Protein AF-A0A9D4D570-F1 (afdb_monomer_lite)

Structure (mmCIF, N/CA/C/O backbone):
data_AF-A0A9D4D570-F1
#
_entry.id   AF-A0A9D4D570-F1
#
loop_
_atom_site.group_PDB
_atom_site.id
_atom_site.type_symbol
_atom_site.label_atom_id
_atom_site.label_alt_id
_atom_site.label_comp_id
_atom_site.label_asym_id
_atom_site.label_entity_id
_atom_site.label_seq_id
_atom_site.pdbx_PDB_ins_code
_atom_site.Cartn_x
_atom_site.Cartn_y
_atom_site.Cartn_z
_atom_site.occupancy
_atom_site.B_iso_or_equiv
_atom_site.auth_seq_id
_atom_site.auth_comp_id
_atom_site.auth_asym_id
_atom_site.auth_atom_id
_atom_site.pdbx_PDB_model_num
ATOM 1 N N . MET A 1 1 ? -61.385 -3.493 108.265 1.00 62.50 1 MET A N 1
ATOM 2 C CA . MET A 1 1 ? -61.114 -3.009 106.891 1.00 62.50 1 MET A CA 1
ATOM 3 C C . MET A 1 1 ? -59.730 -3.373 106.282 1.00 62.50 1 MET A C 1
ATOM 5 O O . MET A 1 1 ? -59.384 -2.770 105.274 1.00 62.50 1 MET A O 1
ATOM 9 N N . PRO A 1 2 ? -58.943 -4.373 106.749 1.00 73.88 2 PRO A N 1
ATOM 10 C CA . PRO A 1 2 ? -57.613 -4.656 106.165 1.00 73.88 2 PRO A CA 1
ATOM 11 C C . PRO A 1 2 ? -57.644 -5.328 104.774 1.00 73.88 2 PRO A C 1
ATOM 13 O O . PRO A 1 2 ? -56.644 -5.325 104.061 1.00 73.88 2 PRO A O 1
ATOM 16 N N . TYR A 1 3 ? -58.788 -5.877 104.357 1.00 76.31 3 TYR A N 1
ATOM 17 C CA . TYR A 1 3 ? -58.930 -6.594 103.082 1.00 76.31 3 TYR A CA 1
ATOM 18 C C . TYR A 1 3 ? -58.958 -5.674 101.842 1.00 76.31 3 TYR A C 1
ATOM 20 O O . TYR A 1 3 ? -58.534 -6.092 100.765 1.00 76.31 3 TYR A O 1
ATOM 28 N N . LEU A 1 4 ? -59.382 -4.411 101.992 1.00 80.69 4 LEU A N 1
ATOM 29 C CA . LEU A 1 4 ? -59.420 -3.424 100.898 1.00 80.69 4 LEU A CA 1
ATOM 30 C C . LEU A 1 4 ? -58.027 -2.874 100.552 1.00 80.69 4 LEU A C 1
ATOM 32 O O . LEU A 1 4 ? -57.718 -2.637 99.390 1.00 80.69 4 LEU A O 1
ATOM 36 N N . LEU A 1 5 ? -57.145 -2.727 101.546 1.00 83.75 5 LEU A N 1
ATOM 37 C CA . LEU A 1 5 ? -55.791 -2.217 101.311 1.00 83.75 5 LEU A CA 1
ATOM 38 C C . LEU A 1 5 ? -54.929 -3.237 100.549 1.00 83.75 5 LEU A C 1
ATOM 40 O O . LEU A 1 5 ? -54.195 -2.871 99.635 1.00 83.75 5 LEU A O 1
ATOM 44 N N . ARG A 1 6 ? -55.061 -4.532 100.882 1.00 89.19 6 ARG A N 1
ATOM 45 C CA . ARG A 1 6 ? -54.380 -5.618 100.156 1.00 89.19 6 ARG A CA 1
ATOM 46 C C . ARG A 1 6 ? -54.840 -5.718 98.705 1.00 89.19 6 ARG A C 1
ATOM 48 O O . ARG A 1 6 ? -54.000 -5.872 97.826 1.00 89.19 6 ARG A O 1
ATOM 55 N N . THR A 1 7 ? -56.143 -5.617 98.449 1.00 90.31 7 THR A N 1
ATOM 56 C CA . THR A 1 7 ? -56.680 -5.673 97.080 1.00 90.31 7 THR A CA 1
ATOM 57 C C . THR A 1 7 ? -56.252 -4.457 96.260 1.00 90.31 7 THR A C 1
ATOM 59 O O . THR A 1 7 ? -55.795 -4.639 95.135 1.00 90.31 7 THR A O 1
ATOM 62 N N . CYS A 1 8 ? -56.260 -3.248 96.833 1.00 88.06 8 CYS A N 1
ATOM 63 C CA . CYS A 1 8 ? -55.732 -2.056 96.160 1.00 88.06 8 CYS A CA 1
ATOM 64 C C . CYS A 1 8 ? -54.244 -2.179 95.798 1.00 88.06 8 CYS A C 1
ATOM 66 O O . CYS A 1 8 ? -53.875 -1.882 94.666 1.00 88.06 8 CYS A O 1
ATOM 68 N N . ILE A 1 9 ? -53.388 -2.648 96.716 1.00 91.69 9 ILE A N 1
ATOM 69 C CA . ILE A 1 9 ? -51.950 -2.818 96.434 1.00 91.69 9 ILE A CA 1
ATOM 70 C C . ILE A 1 9 ? -51.737 -3.827 95.303 1.00 91.69 9 ILE A C 1
ATOM 72 O O . ILE A 1 9 ? -50.965 -3.557 94.388 1.00 91.69 9 ILE A O 1
ATOM 76 N N . VAL A 1 10 ? -52.442 -4.962 95.328 1.00 94.06 10 VAL A N 1
ATOM 77 C CA . VAL A 1 10 ? -52.325 -5.985 94.279 1.00 94.06 10 VAL A CA 1
ATOM 78 C C . VAL A 1 10 ? -52.739 -5.425 92.917 1.00 94.06 10 VAL A C 1
ATOM 80 O O . VAL A 1 10 ? -52.018 -5.628 91.945 1.00 94.06 10 VAL A O 1
ATOM 83 N N . VAL A 1 11 ? -53.838 -4.668 92.838 1.00 93.69 11 VAL A N 1
ATOM 84 C CA . VAL A 1 11 ? -54.279 -4.043 91.579 1.00 93.69 11 VAL A CA 1
ATOM 85 C C . VAL A 1 11 ? -53.248 -3.035 91.069 1.00 93.69 11 VAL A C 1
ATOM 87 O O . VAL A 1 11 ? -52.892 -3.088 89.896 1.00 93.69 11 VAL A O 1
ATOM 90 N N . VAL A 1 12 ? -52.718 -2.160 91.931 1.00 94.12 12 VAL A N 1
ATOM 91 C CA . VAL A 1 12 ? -51.691 -1.181 91.530 1.00 94.12 12 VAL A CA 1
ATOM 92 C C . VAL A 1 12 ? -50.431 -1.883 91.033 1.00 94.12 12 VAL A C 1
ATOM 94 O O . VAL A 1 12 ? -49.910 -1.517 89.983 1.00 94.12 12 VAL A O 1
ATOM 97 N N . VAL A 1 13 ? -49.964 -2.921 91.732 1.00 95.38 13 VAL A N 1
ATOM 98 C CA . VAL A 1 13 ? -48.789 -3.696 91.308 1.00 95.38 13 VAL A CA 1
ATOM 99 C C . VAL A 1 13 ? -49.038 -4.361 89.956 1.00 95.38 13 VAL A C 1
ATOM 101 O O . VAL A 1 13 ? -48.185 -4.258 89.081 1.00 95.38 13 VAL A O 1
ATOM 104 N N . ILE A 1 14 ? -50.203 -4.980 89.740 1.00 95.25 14 ILE A N 1
ATOM 105 C CA . ILE A 1 14 ? -50.551 -5.587 88.446 1.00 95.25 14 ILE A CA 1
ATOM 106 C C . ILE A 1 14 ? -50.553 -4.530 87.340 1.00 95.25 14 ILE A C 1
ATOM 108 O O . ILE A 1 14 ? -49.944 -4.752 86.299 1.00 95.25 14 ILE A O 1
ATOM 112 N N . VAL A 1 15 ? -51.179 -3.370 87.559 1.00 95.81 15 VAL A N 1
ATOM 113 C CA . VAL A 1 15 ? -51.219 -2.289 86.562 1.00 95.81 15 VAL A CA 1
ATOM 114 C C . VAL A 1 15 ? -49.812 -1.787 86.243 1.00 95.81 15 VAL A C 1
ATOM 116 O O . VAL A 1 15 ? -49.470 -1.670 85.071 1.00 95.81 15 VAL A O 1
ATOM 119 N N . VAL A 1 16 ? -48.972 -1.545 87.253 1.00 96.19 16 VAL A N 1
ATOM 120 C CA . VAL A 1 16 ? -47.583 -1.103 87.045 1.00 96.19 16 VAL A CA 1
ATOM 121 C C . VAL A 1 16 ? -46.791 -2.153 86.268 1.00 96.19 16 VAL A C 1
ATOM 123 O O . VAL A 1 16 ? -46.121 -1.804 85.301 1.00 96.19 16 VAL A O 1
ATOM 126 N N . VAL A 1 17 ? -46.900 -3.434 86.632 1.00 96.38 17 VAL A N 1
ATOM 127 C CA . VAL A 1 17 ? -46.226 -4.527 85.914 1.00 96.38 17 VAL A CA 1
ATOM 128 C C . VAL A 1 17 ? -46.698 -4.593 84.462 1.00 96.38 17 VAL A C 1
ATOM 130 O O . VAL A 1 17 ? -45.865 -4.661 83.565 1.00 96.38 17 VAL A O 1
ATOM 133 N N . VAL A 1 18 ? -48.006 -4.508 84.208 1.00 96.50 18 VAL A N 1
ATOM 134 C CA . VAL A 1 18 ? -48.562 -4.511 82.847 1.00 96.50 18 VAL A CA 1
ATOM 135 C C . VAL A 1 18 ? -48.047 -3.318 82.043 1.00 96.50 18 VAL A C 1
ATOM 137 O O . VAL A 1 18 ? -47.598 -3.505 80.917 1.00 96.50 18 VAL A O 1
ATOM 140 N N . VAL A 1 19 ? -48.042 -2.109 82.612 1.00 96.62 19 VAL A N 1
ATOM 141 C CA . VAL A 1 19 ? -47.526 -0.907 81.936 1.00 96.62 19 VAL A CA 1
ATOM 142 C C . VAL A 1 19 ? -46.041 -1.057 81.614 1.00 96.62 19 VAL A C 1
ATOM 144 O O . VAL A 1 19 ? -45.642 -0.793 80.484 1.00 96.62 19 VAL A O 1
ATOM 147 N N . VAL A 1 20 ? -45.226 -1.525 82.563 1.00 96.81 20 VAL A N 1
ATOM 148 C CA . VAL A 1 20 ? -43.791 -1.750 82.337 1.00 96.81 20 VAL A CA 1
ATOM 149 C C . VAL A 1 20 ? -43.575 -2.782 81.233 1.00 96.81 20 VAL A C 1
ATOM 151 O O . VAL A 1 20 ? -42.788 -2.533 80.324 1.00 96.81 20 VAL A O 1
ATOM 154 N N . VAL A 1 21 ? -44.301 -3.903 81.254 1.00 96.81 21 VAL A N 1
ATOM 155 C CA . VAL A 1 21 ? -44.211 -4.933 80.209 1.00 96.81 21 VAL A CA 1
ATOM 156 C C . VAL A 1 21 ? -44.602 -4.362 78.846 1.00 96.81 21 VAL A C 1
ATOM 158 O O . VAL A 1 21 ? -43.871 -4.562 77.882 1.00 96.81 21 VAL A O 1
ATOM 161 N N . VAL A 1 22 ? -45.699 -3.605 78.755 1.00 97.00 22 VAL A N 1
ATOM 162 C CA . VAL A 1 22 ? -46.130 -2.972 77.499 1.00 97.00 22 VAL A CA 1
ATOM 163 C C . VAL A 1 22 ? -45.076 -1.991 76.989 1.00 97.00 22 VAL A C 1
ATOM 165 O O . VAL A 1 22 ? -44.724 -2.050 75.816 1.00 97.00 22 VAL A O 1
ATOM 168 N N . VAL A 1 23 ? -44.525 -1.131 77.850 1.00 97.00 23 VAL A N 1
ATOM 169 C CA . VAL A 1 23 ? -43.470 -0.181 77.464 1.00 97.00 23 VAL A CA 1
ATOM 170 C C . VAL A 1 23 ? -42.229 -0.920 76.967 1.00 97.00 23 VAL A C 1
ATOM 172 O O . VAL A 1 23 ? -41.705 -0.572 75.914 1.00 97.00 23 VAL A O 1
ATOM 175 N N . VAL A 1 24 ? -41.786 -1.967 77.669 1.00 97.06 24 VAL A N 1
ATOM 176 C CA . VAL A 1 24 ? -40.637 -2.781 77.245 1.00 97.06 24 VAL A CA 1
ATOM 177 C C . VAL A 1 24 ? -40.904 -3.430 75.889 1.00 97.06 24 VAL A C 1
ATOM 179 O O . VAL A 1 24 ? -40.059 -3.340 75.004 1.00 97.06 24 VAL A O 1
ATOM 182 N N . VAL A 1 25 ? -42.083 -4.024 75.684 1.00 97.12 25 VAL A N 1
ATOM 183 C CA . VAL A 1 25 ? -42.457 -4.633 74.398 1.00 97.12 25 VAL A CA 1
ATOM 184 C C . VAL A 1 25 ? -42.466 -3.589 73.282 1.00 97.12 25 VAL A C 1
ATOM 186 O O . VAL A 1 25 ? -41.887 -3.834 72.228 1.00 97.12 25 VAL A O 1
ATOM 189 N N . VAL A 1 26 ? -43.055 -2.411 73.506 1.00 97.19 26 VAL A N 1
ATOM 190 C CA . VAL A 1 26 ? -43.078 -1.326 72.513 1.00 97.19 26 VAL A CA 1
ATOM 191 C C . VAL A 1 26 ? -41.662 -0.867 72.173 1.00 97.19 26 VAL A C 1
ATOM 193 O O . VAL A 1 26 ? -41.337 -0.746 70.995 1.00 97.19 26 VAL A O 1
ATOM 196 N N . VAL A 1 27 ? -40.797 -0.665 73.171 1.00 97.19 27 VAL A N 1
ATOM 197 C CA . VAL A 1 27 ? -39.396 -0.278 72.946 1.00 97.19 27 VAL A CA 1
ATOM 198 C C . VAL A 1 27 ? -38.661 -1.348 72.141 1.00 97.19 27 VAL A C 1
ATOM 200 O O . VAL A 1 27 ? -37.991 -1.010 71.169 1.00 97.19 27 VAL A O 1
ATOM 203 N N . VAL A 1 28 ? -38.818 -2.629 72.484 1.00 97.12 28 VAL A N 1
ATOM 204 C CA . VAL A 1 28 ? -38.196 -3.736 71.740 1.00 97.12 28 VAL A CA 1
ATOM 205 C C . VAL A 1 28 ? -38.683 -3.761 70.293 1.00 97.12 28 VAL A C 1
ATOM 207 O O . VAL A 1 28 ? -37.863 -3.845 69.385 1.00 97.12 28 VAL A O 1
ATOM 210 N N . VAL A 1 29 ? -39.991 -3.626 70.055 1.00 97.50 29 VAL A N 1
ATOM 211 C CA . VAL A 1 29 ? -40.553 -3.584 68.696 1.00 97.50 29 VAL A CA 1
ATOM 212 C C . VAL A 1 29 ? -39.994 -2.399 67.909 1.00 97.50 29 VAL A C 1
ATOM 214 O O . VAL A 1 29 ? -39.568 -2.579 66.772 1.00 97.50 29 VAL A O 1
ATOM 217 N N . VAL A 1 30 ? -39.929 -1.204 68.505 1.00 97.50 30 VAL A N 1
ATOM 218 C CA . VAL A 1 30 ? -39.362 -0.012 67.853 1.00 97.50 30 VAL A CA 1
ATOM 219 C C . VAL A 1 30 ? -37.888 -0.221 67.509 1.00 97.50 30 VAL A C 1
ATOM 221 O O . VAL A 1 30 ? -37.483 0.075 66.388 1.00 97.50 30 VAL A O 1
ATOM 224 N N . VAL A 1 31 ? -37.091 -0.774 68.427 1.00 97.50 31 VAL A N 1
ATOM 225 C CA . VAL A 1 31 ? -35.673 -1.074 68.175 1.00 97.50 31 VAL A CA 1
ATOM 226 C C . VAL A 1 31 ? -35.524 -2.079 67.034 1.00 97.50 31 VAL A C 1
ATOM 228 O O . VAL A 1 31 ? -34.728 -1.841 66.131 1.00 97.50 31 VAL A O 1
ATOM 231 N N . VAL A 1 32 ? -36.315 -3.156 67.017 1.00 97.50 32 VAL A N 1
ATOM 232 C CA . VAL A 1 32 ? -36.287 -4.150 65.931 1.00 97.50 32 VAL A CA 1
ATOM 233 C C . VAL A 1 32 ? -36.644 -3.507 64.591 1.00 97.50 32 VAL A C 1
ATOM 235 O O . VAL A 1 32 ? -35.938 -3.725 63.612 1.00 97.50 32 VAL A O 1
ATOM 238 N N . VAL A 1 33 ? -37.683 -2.668 64.538 1.00 97.38 33 VAL A N 1
ATOM 239 C CA . VAL A 1 33 ? -38.071 -1.959 63.307 1.00 97.38 33 VAL A CA 1
ATOM 240 C C . VAL A 1 33 ? -36.954 -1.031 62.823 1.00 97.38 33 VAL A C 1
ATOM 242 O O . VAL A 1 33 ? -36.672 -1.000 61.627 1.00 97.38 33 VAL A O 1
ATOM 245 N N . ILE A 1 34 ? -36.287 -0.309 63.729 1.00 97.06 34 ILE A N 1
ATOM 246 C CA . ILE A 1 34 ? -35.157 0.563 63.381 1.00 97.06 34 ILE A CA 1
ATOM 247 C C . ILE A 1 34 ? -33.984 -0.258 62.836 1.00 97.06 34 ILE A C 1
ATOM 249 O O . ILE A 1 34 ? -33.424 0.110 61.807 1.00 97.06 34 ILE A O 1
ATOM 253 N N . VAL A 1 35 ? -33.624 -1.369 63.485 1.00 97.62 35 VAL A N 1
ATOM 254 C CA . VAL A 1 35 ? -32.530 -2.242 63.029 1.00 97.62 35 VAL A CA 1
ATOM 255 C C . VAL A 1 35 ? -32.834 -2.800 61.641 1.00 97.62 35 VAL A C 1
ATOM 257 O O . VAL A 1 35 ? -32.009 -2.653 60.745 1.00 97.62 35 VAL A O 1
ATOM 260 N N . VAL A 1 36 ? -34.040 -3.333 61.424 1.00 97.69 36 VAL A N 1
ATOM 261 C CA . VAL A 1 36 ? -34.463 -3.845 60.111 1.00 97.69 36 VAL A CA 1
ATOM 262 C C . VAL A 1 36 ? -34.442 -2.737 59.054 1.00 97.69 36 VAL A C 1
ATOM 264 O O . VAL A 1 36 ? -33.971 -2.959 57.942 1.00 97.69 36 VAL A O 1
ATOM 267 N N . ALA A 1 37 ? -34.900 -1.525 59.381 1.00 97.06 37 ALA A N 1
ATOM 268 C CA . ALA A 1 37 ? -34.850 -0.399 58.450 1.00 97.06 37 ALA A CA 1
ATOM 269 C C . ALA A 1 37 ? -33.406 -0.025 58.073 1.00 97.06 37 ALA A C 1
ATOM 271 O O . ALA A 1 37 ? -33.124 0.201 56.897 1.00 97.06 37 ALA A O 1
ATOM 272 N N . ILE A 1 38 ? -32.484 0.002 59.042 1.00 97.31 38 ILE A N 1
ATOM 273 C CA . ILE A 1 38 ? -31.060 0.264 58.791 1.00 97.31 38 ILE A CA 1
ATOM 274 C C . ILE A 1 38 ? -30.459 -0.846 57.926 1.00 97.31 38 ILE A C 1
ATOM 276 O O . ILE A 1 38 ? -29.783 -0.539 56.947 1.00 97.31 38 ILE A O 1
ATOM 280 N N . GLU A 1 39 ? -30.727 -2.116 58.234 1.00 97.69 39 GLU A N 1
ATOM 281 C CA . GLU A 1 39 ? -30.248 -3.253 57.441 1.00 97.69 39 GLU A CA 1
ATOM 282 C C . GLU A 1 39 ? -30.728 -3.167 55.990 1.00 97.69 39 GLU A C 1
ATOM 284 O O . GLU A 1 39 ? -29.919 -3.290 55.070 1.00 97.69 39 GLU A O 1
ATOM 289 N N . VAL A 1 40 ? -32.012 -2.869 55.765 1.00 97.25 40 VAL A N 1
ATOM 290 C CA . VAL A 1 40 ? -32.563 -2.688 54.414 1.00 97.25 40 VAL A CA 1
ATOM 291 C C . VAL A 1 40 ? -31.871 -1.533 53.690 1.00 97.25 40 VAL A C 1
ATOM 293 O O . VAL A 1 40 ? -31.479 -1.695 52.536 1.00 97.25 40 VAL A O 1
ATOM 296 N N . VAL A 1 41 ? -31.667 -0.387 54.347 1.00 97.38 41 VAL A N 1
ATOM 297 C CA . VAL A 1 41 ? -30.962 0.757 53.743 1.00 97.38 41 VAL A CA 1
ATOM 298 C C . VAL A 1 41 ? -29.525 0.386 53.381 1.00 97.38 41 VAL A C 1
ATOM 300 O O . VAL A 1 41 ? -29.088 0.679 52.271 1.00 97.38 41 VAL A O 1
ATOM 303 N N . VAL A 1 42 ? -28.799 -0.295 54.271 1.00 97.56 42 VAL A N 1
ATOM 304 C CA . VAL A 1 42 ? -27.423 -0.738 54.011 1.00 97.56 42 VAL A CA 1
ATOM 305 C C . VAL A 1 42 ? -27.383 -1.697 52.824 1.00 97.56 42 VAL A C 1
ATOM 307 O O . VAL A 1 42 ? -26.575 -1.498 51.920 1.00 97.56 42 VAL A O 1
ATOM 310 N N . VAL A 1 43 ? -28.278 -2.686 52.771 1.00 97.56 43 VAL A N 1
ATOM 311 C CA . VAL A 1 43 ? -28.356 -3.630 51.646 1.00 97.56 43 VAL A CA 1
ATOM 312 C C . VAL A 1 43 ? -28.647 -2.896 50.339 1.00 97.56 43 VAL A C 1
ATOM 314 O O . VAL A 1 43 ? -27.957 -3.130 49.349 1.00 97.56 43 VAL A O 1
ATOM 317 N N . VAL A 1 44 ? -29.609 -1.969 50.325 1.00 97.62 44 VAL A N 1
ATOM 318 C CA . VAL A 1 44 ? -29.934 -1.179 49.127 1.00 97.62 44 VAL A CA 1
ATOM 319 C C . VAL A 1 44 ? -28.730 -0.355 48.672 1.00 97.62 44 VAL A C 1
ATOM 321 O O . VAL A 1 44 ? -28.400 -0.373 47.489 1.00 97.62 44 VAL A O 1
ATOM 324 N N . VAL A 1 45 ? -28.032 0.322 49.588 1.00 97.56 45 VAL A N 1
ATOM 325 C CA . VAL A 1 45 ? -26.832 1.105 49.256 1.00 97.56 45 VAL A CA 1
ATOM 326 C C . VAL A 1 45 ? -25.732 0.208 48.692 1.00 97.56 45 VAL A C 1
ATOM 328 O O . VAL A 1 45 ? -25.154 0.544 47.662 1.00 97.56 45 VAL A O 1
ATOM 331 N N . VAL A 1 46 ? -25.471 -0.948 49.306 1.00 97.56 46 VAL A N 1
ATOM 332 C CA . VAL A 1 46 ? -24.467 -1.905 48.815 1.00 97.56 46 VAL A CA 1
ATOM 333 C C . VAL A 1 46 ? -24.824 -2.390 47.412 1.00 97.56 46 VAL A C 1
ATOM 335 O O . VAL A 1 46 ? -23.965 -2.379 46.534 1.00 97.56 46 VAL A O 1
ATOM 338 N N . VAL A 1 47 ? -26.086 -2.749 47.163 1.00 97.69 47 VAL A N 1
ATOM 339 C CA . VAL A 1 47 ? -26.546 -3.170 45.831 1.00 97.69 47 VAL A CA 1
ATOM 340 C C . VAL A 1 47 ? -26.353 -2.052 44.808 1.00 97.69 47 VAL A C 1
ATOM 342 O O . VAL A 1 47 ? -25.815 -2.306 43.734 1.00 97.69 47 VAL A O 1
ATOM 345 N N . VAL A 1 48 ? -26.722 -0.810 45.137 1.00 97.44 48 VAL A N 1
ATOM 346 C CA . VAL A 1 48 ? -26.527 0.341 44.241 1.00 97.44 48 VAL A CA 1
ATOM 347 C C . VAL A 1 48 ? -25.044 0.551 43.934 1.00 97.44 48 VAL A C 1
ATOM 349 O O . VAL A 1 48 ? -24.691 0.721 42.771 1.00 97.44 48 VAL A O 1
ATOM 352 N N . VAL A 1 49 ? -24.167 0.488 44.938 1.00 97.75 49 VAL A N 1
ATOM 353 C CA . VAL A 1 49 ? -22.717 0.636 44.740 1.00 97.75 49 VAL A CA 1
ATOM 354 C C . VAL A 1 49 ? -22.173 -0.471 43.838 1.00 97.75 49 VAL A C 1
ATOM 356 O O . VAL A 1 49 ? -21.453 -0.169 42.891 1.00 97.75 49 VAL A O 1
ATOM 359 N N . VAL A 1 50 ? -22.553 -1.731 44.069 1.00 97.69 50 VAL A N 1
ATOM 360 C CA . VAL A 1 50 ? -22.127 -2.861 43.226 1.00 97.69 50 VAL A CA 1
ATOM 361 C C . VAL A 1 50 ? -22.598 -2.673 41.784 1.00 97.69 50 VAL A C 1
ATOM 363 O O . VAL A 1 50 ? -21.804 -2.834 40.861 1.00 97.69 50 VAL A O 1
ATOM 366 N N . VAL A 1 51 ? -23.856 -2.273 41.573 1.00 97.50 51 VAL A N 1
ATOM 367 C CA . VAL A 1 51 ? -24.388 -2.005 40.228 1.00 97.50 51 VAL A CA 1
ATOM 368 C C . VAL A 1 51 ? -23.612 -0.877 39.548 1.00 97.50 51 VAL A C 1
ATOM 370 O O . VAL A 1 51 ? -23.229 -1.023 38.391 1.00 97.50 51 VAL A O 1
ATOM 373 N N . VAL A 1 52 ? -23.334 0.224 40.251 1.00 97.38 52 VAL A N 1
ATOM 374 C CA . VAL A 1 52 ? -22.561 1.346 39.696 1.00 97.38 52 VAL A CA 1
ATOM 375 C C . VAL A 1 52 ? -21.148 0.906 39.319 1.00 97.38 52 VAL A C 1
ATOM 377 O O . VAL A 1 52 ? -20.702 1.229 38.222 1.00 97.38 52 VAL A O 1
ATOM 380 N N . VAL A 1 53 ? -20.461 0.143 40.174 1.00 97.31 53 VAL A N 1
ATOM 381 C CA . VAL A 1 53 ? -19.113 -0.370 39.880 1.00 97.31 53 VAL A CA 1
ATOM 382 C C . VAL A 1 53 ? -19.131 -1.250 38.631 1.00 97.31 53 VAL A C 1
ATOM 384 O O . VAL A 1 53 ? -18.355 -1.000 37.714 1.00 97.31 53 VAL A O 1
ATOM 387 N N . VAL A 1 54 ? -20.069 -2.197 38.535 1.00 97.69 54 VAL A N 1
ATOM 388 C CA . VAL A 1 54 ? -20.196 -3.072 37.359 1.00 97.69 54 VAL A CA 1
ATOM 389 C C . VAL A 1 54 ? -20.490 -2.266 36.091 1.00 97.69 54 VAL A C 1
ATOM 391 O O . VAL A 1 54 ? -19.887 -2.516 35.050 1.00 97.69 54 VAL A O 1
ATOM 394 N N . VAL A 1 55 ? -21.380 -1.270 36.154 1.00 97.25 55 VAL A N 1
ATOM 395 C CA . VAL A 1 55 ? -21.674 -0.404 35.001 1.00 97.25 55 VAL A CA 1
ATOM 396 C C . VAL A 1 55 ? -20.430 0.374 34.574 1.00 97.25 55 VAL A C 1
ATOM 398 O O . VAL A 1 55 ? -20.138 0.432 33.382 1.00 97.25 55 VAL A O 1
ATOM 401 N N . VAL A 1 56 ? -19.673 0.938 35.518 1.00 97.56 56 VAL A N 1
ATOM 402 C CA . VAL A 1 56 ? -18.430 1.663 35.216 1.00 97.56 56 VAL A CA 1
ATOM 403 C C . VAL A 1 56 ? -17.399 0.734 34.577 1.00 97.56 56 VAL A C 1
ATOM 405 O O . VAL A 1 56 ? -16.820 1.099 33.557 1.00 97.56 56 VAL A O 1
ATOM 408 N N . GL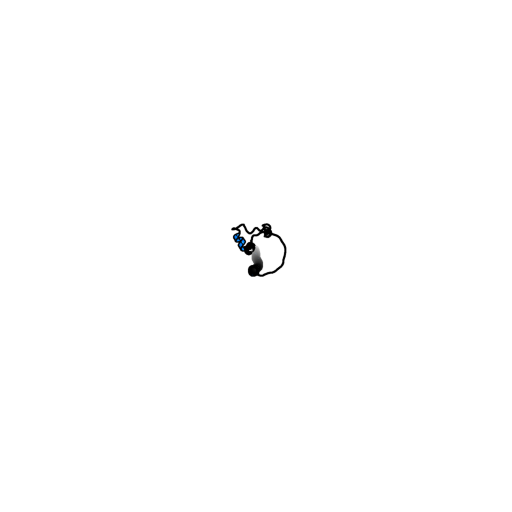U A 1 57 ? -17.204 -0.471 35.109 1.00 97.75 57 GLU A N 1
ATOM 409 C CA . GLU A 1 57 ? -16.293 -1.463 34.528 1.00 97.75 57 GLU A CA 1
ATOM 410 C C . GLU A 1 57 ? -16.690 -1.827 33.094 1.00 97.75 57 GLU A C 1
ATOM 412 O O . GLU A 1 57 ? -15.851 -1.786 32.194 1.00 97.75 57 GLU A O 1
ATOM 417 N N . VAL A 1 58 ? -17.975 -2.103 32.848 1.00 97.31 58 VAL A N 1
ATOM 418 C CA . VAL A 1 58 ? -18.483 -2.402 31.500 1.00 97.31 58 VAL A CA 1
ATOM 419 C C . VAL A 1 58 ? -18.259 -1.222 30.556 1.00 97.31 58 VAL A C 1
ATOM 421 O O . VAL A 1 58 ? -17.795 -1.422 29.433 1.00 97.31 58 VAL A O 1
ATOM 424 N N . VAL A 1 59 ? -18.531 0.010 30.996 1.00 96.38 59 VAL A N 1
ATOM 425 C CA . VAL A 1 59 ? -18.296 1.215 30.185 1.00 96.38 59 VAL A CA 1
ATOM 426 C C . VAL A 1 59 ? -16.814 1.363 29.848 1.00 96.38 59 VAL A C 1
ATOM 428 O O . VAL A 1 59 ? -16.483 1.609 28.690 1.00 96.38 59 VAL A O 1
ATOM 431 N N . VAL A 1 60 ? -15.913 1.163 30.814 1.00 97.50 60 VAL A N 1
ATOM 432 C CA . VAL A 1 60 ? -14.462 1.218 30.578 1.00 97.50 60 VAL A CA 1
ATOM 433 C C . VAL A 1 60 ? -14.035 0.155 29.567 1.00 97.50 60 VAL A C 1
ATOM 435 O O . VAL A 1 60 ? -13.322 0.482 28.620 1.00 97.50 60 VAL A O 1
ATOM 438 N N . VAL A 1 61 ? -14.507 -1.088 29.704 1.00 96.81 61 VAL A N 1
ATOM 439 C CA . VAL A 1 61 ? -14.199 -2.165 28.749 1.00 96.81 61 VAL A CA 1
ATOM 440 C C . VAL A 1 61 ? -14.687 -1.806 27.345 1.00 96.81 61 VAL A C 1
ATOM 442 O O . VAL A 1 61 ? -13.923 -1.927 26.390 1.00 96.81 61 VAL A O 1
ATOM 445 N N . VAL A 1 62 ? -15.918 -1.305 27.205 1.00 97.19 62 VAL A N 1
ATOM 446 C CA . VAL A 1 62 ? -16.461 -0.881 25.905 1.00 97.19 62 VAL A CA 1
ATOM 447 C C . VAL A 1 62 ? -15.623 0.242 25.297 1.00 97.19 62 VAL A C 1
ATOM 449 O O . VAL A 1 62 ? -15.263 0.158 24.125 1.00 97.19 62 VAL A O 1
ATOM 452 N N . VAL A 1 63 ? -15.256 1.263 26.077 1.00 97.25 63 VAL A N 1
ATOM 453 C CA . VAL A 1 63 ? -14.414 2.370 25.596 1.00 97.25 63 VAL A CA 1
ATOM 454 C C . VAL A 1 63 ? -13.052 1.856 25.133 1.00 97.25 63 VAL A C 1
ATOM 456 O O . VAL A 1 63 ? -12.612 2.216 24.044 1.00 97.25 63 VAL A O 1
ATOM 459 N N . VAL A 1 64 ? -12.405 0.978 25.904 1.00 97.19 64 VAL A N 1
ATOM 460 C CA . VAL A 1 64 ? -11.116 0.382 25.524 1.00 97.19 64 VAL A CA 1
ATOM 461 C C . VAL A 1 64 ? -11.244 -0.406 24.221 1.00 97.19 64 VAL A C 1
ATOM 463 O O . VAL A 1 64 ? -10.429 -0.218 23.321 1.00 97.19 64 VAL A O 1
ATOM 466 N N . VAL A 1 65 ? -12.283 -1.232 24.073 1.00 97.56 65 VAL A N 1
ATOM 467 C CA . VAL A 1 65 ? -12.524 -1.996 22.839 1.00 97.56 65 VAL A CA 1
ATOM 468 C C . VAL A 1 65 ? -12.727 -1.062 21.647 1.00 97.56 65 VAL A C 1
ATOM 470 O O . VAL A 1 65 ? -12.103 -1.267 20.609 1.00 97.56 65 VAL A O 1
ATOM 473 N N . VAL A 1 66 ? -13.538 -0.009 21.790 1.00 97.50 66 VAL A N 1
ATOM 474 C CA . VAL A 1 66 ? -13.762 0.975 20.719 1.00 97.50 66 VAL A CA 1
ATOM 475 C C . VAL A 1 66 ? -12.453 1.659 20.325 1.00 97.50 66 VAL A C 1
ATOM 477 O O . VAL A 1 66 ? -12.151 1.743 19.137 1.00 97.50 66 VAL A O 1
ATOM 480 N N . VAL A 1 67 ? -11.642 2.092 21.294 1.00 97.19 67 VAL A N 1
ATOM 481 C CA . VAL A 1 67 ? -10.338 2.717 21.022 1.00 97.19 67 VAL A CA 1
ATOM 482 C C . VAL A 1 67 ? -9.409 1.748 20.290 1.00 97.19 67 VAL A C 1
ATOM 484 O O . VAL A 1 67 ? -8.810 2.131 19.288 1.00 97.19 67 VAL A O 1
ATOM 487 N N . VAL A 1 68 ? -9.320 0.490 20.731 1.00 96.50 68 VAL A N 1
ATOM 488 C CA . VAL A 1 68 ? -8.495 -0.532 20.067 1.00 96.50 68 VAL A CA 1
ATOM 489 C C . VAL A 1 68 ? -8.960 -0.758 18.629 1.00 96.50 68 VAL A C 1
ATOM 491 O O . VAL A 1 68 ? -8.131 -0.761 17.722 1.00 96.50 68 VAL A O 1
ATOM 494 N N . VAL A 1 69 ? -10.268 -0.886 18.392 1.00 96.75 69 VAL A N 1
ATOM 495 C CA . VAL A 1 69 ? -10.822 -1.053 17.040 1.00 96.75 69 VAL A CA 1
ATOM 496 C C . VAL A 1 69 ? -10.482 0.148 16.160 1.00 96.75 69 VAL A C 1
ATOM 498 O O . VAL A 1 69 ? -10.015 -0.042 15.040 1.00 96.75 69 VAL A O 1
ATOM 501 N N . VAL A 1 70 ? -10.647 1.376 16.660 1.00 96.94 70 VAL A N 1
ATOM 502 C CA . VAL A 1 70 ? -10.296 2.594 15.912 1.00 96.94 70 VAL A CA 1
ATOM 503 C C . VAL A 1 70 ? -8.809 2.609 15.562 1.00 96.94 70 VAL A C 1
ATOM 505 O O . VAL A 1 70 ? -8.465 2.860 14.410 1.00 96.94 70 VAL A O 1
ATOM 508 N N . VAL A 1 71 ? -7.924 2.289 16.510 1.00 97.31 71 VAL A N 1
ATOM 509 C CA . VAL A 1 71 ? -6.476 2.222 16.257 1.00 97.31 71 VAL A CA 1
ATOM 510 C C . VAL A 1 71 ? -6.155 1.174 15.193 1.00 97.31 71 VAL A C 1
ATOM 512 O O . VAL A 1 71 ? -5.414 1.471 14.260 1.00 97.31 71 VAL A O 1
ATOM 515 N N . VAL A 1 72 ? -6.739 -0.025 15.280 1.00 96.62 72 VAL A N 1
ATOM 516 C CA . VAL A 1 72 ? -6.537 -1.086 14.281 1.00 96.62 72 VAL A CA 1
ATOM 517 C C . VAL A 1 72 ? -7.004 -0.629 12.900 1.00 96.62 72 VAL A C 1
ATOM 519 O O . VAL A 1 72 ? -6.264 -0.787 11.933 1.00 96.62 72 VAL A O 1
ATOM 522 N N . VAL A 1 73 ? -8.186 -0.016 12.797 1.00 96.38 73 VAL A N 1
ATOM 523 C CA . VAL A 1 73 ? -8.706 0.511 11.526 1.00 96.38 73 VAL A CA 1
ATOM 524 C C . VAL A 1 73 ? -7.766 1.570 10.952 1.00 96.38 73 VAL A C 1
ATOM 526 O O . VAL A 1 73 ? -7.423 1.493 9.776 1.00 96.38 73 VAL A O 1
ATOM 529 N N . VAL A 1 74 ? -7.294 2.517 11.768 1.00 96.06 74 VAL A N 1
ATOM 530 C CA . VAL A 1 74 ? -6.344 3.549 11.324 1.00 96.06 74 VAL A CA 1
ATOM 531 C C . VAL A 1 74 ? -5.046 2.919 10.820 1.00 96.06 74 VAL A C 1
ATOM 533 O O . VAL A 1 74 ? -4.582 3.280 9.743 1.00 96.06 74 VAL A O 1
ATOM 536 N N . VAL A 1 75 ? -4.483 1.946 11.543 1.00 96.25 75 VAL A N 1
ATOM 537 C CA . VAL A 1 75 ? -3.263 1.242 11.118 1.00 96.25 75 VAL A CA 1
ATOM 538 C C . VAL A 1 75 ? -3.482 0.523 9.787 1.00 96.25 75 VAL A C 1
ATOM 540 O O . VAL A 1 75 ? -2.656 0.658 8.889 1.00 96.25 75 VAL A O 1
ATOM 543 N N . VAL A 1 76 ? -4.599 -0.191 9.622 1.00 96.50 76 VAL A N 1
ATOM 544 C CA . VAL A 1 76 ? -4.928 -0.882 8.365 1.00 96.50 76 VAL A CA 1
ATOM 545 C C . VAL A 1 76 ? -5.052 0.111 7.210 1.00 96.50 76 VAL A C 1
ATOM 547 O O . VAL A 1 76 ? -4.465 -0.119 6.156 1.00 96.50 76 VAL A O 1
ATOM 550 N N . VAL A 1 77 ? -5.747 1.235 7.407 1.00 96.56 77 VAL A N 1
ATOM 551 C CA . VAL A 1 77 ? -5.889 2.279 6.379 1.00 96.56 77 VAL A CA 1
ATOM 552 C C . VAL A 1 77 ? -4.527 2.857 5.996 1.00 96.56 77 VAL A C 1
ATOM 554 O O . VAL A 1 77 ? -4.226 2.962 4.811 1.00 96.56 77 VAL A O 1
ATOM 557 N N . VAL A 1 78 ? -3.673 3.177 6.973 1.00 96.38 78 VAL A N 1
ATOM 558 C CA . VAL A 1 78 ? -2.317 3.684 6.709 1.00 96.38 78 VAL A CA 1
ATOM 559 C C . VAL A 1 78 ? -1.495 2.667 5.917 1.00 96.38 78 VAL A C 1
ATOM 561 O O . VAL A 1 78 ? -0.847 3.043 4.944 1.00 96.38 78 VAL A O 1
ATOM 564 N N . VAL A 1 79 ? -1.542 1.384 6.283 1.00 95.12 79 VAL A N 1
ATOM 565 C CA . VAL A 1 79 ? -0.820 0.325 5.560 1.00 95.12 79 VAL A CA 1
ATOM 566 C C . VAL A 1 79 ? -1.310 0.212 4.117 1.00 95.12 79 VAL A C 1
ATOM 568 O O . VAL A 1 79 ? -0.481 0.155 3.214 1.00 95.12 79 VAL A O 1
ATOM 571 N N . VAL A 1 80 ? -2.625 0.229 3.882 1.00 95.62 80 VAL A N 1
ATOM 572 C CA . VAL A 1 80 ? -3.194 0.175 2.524 1.00 95.62 80 VAL A CA 1
ATOM 573 C C . VAL A 1 80 ? -2.716 1.364 1.690 1.00 95.62 80 VAL A C 1
ATOM 575 O O . VAL A 1 80 ? -2.196 1.157 0.598 1.00 95.62 80 VAL A O 1
ATOM 578 N N . VAL A 1 81 ? -2.789 2.586 2.228 1.00 96.56 81 VAL A N 1
ATOM 579 C CA . VAL A 1 81 ? -2.318 3.795 1.531 1.00 96.56 81 VAL A CA 1
ATOM 580 C C . VAL A 1 81 ? -0.825 3.704 1.204 1.00 96.56 81 VAL A C 1
ATOM 582 O O . VAL A 1 81 ? -0.414 4.032 0.094 1.00 96.56 81 VAL A O 1
ATOM 585 N N . VAL A 1 82 ? 0.005 3.227 2.138 1.00 95.00 82 VAL A N 1
ATOM 586 C CA . VAL A 1 82 ? 1.444 3.040 1.890 1.00 95.00 82 VAL A CA 1
ATOM 587 C C . VAL A 1 82 ? 1.679 2.020 0.776 1.00 95.00 82 VAL A C 1
ATOM 589 O O . VAL A 1 82 ? 2.493 2.272 -0.109 1.00 95.00 82 VAL A O 1
ATOM 592 N N . VAL A 1 83 ? 0.963 0.893 0.785 1.00 95.88 83 VAL A N 1
ATOM 593 C CA . VAL A 1 83 ? 1.078 -0.133 -0.261 1.00 95.88 83 VAL A CA 1
ATOM 594 C C . VAL A 1 83 ? 0.671 0.428 -1.622 1.00 95.88 83 VAL A C 1
ATOM 596 O O . VAL A 1 83 ? 1.404 0.238 -2.588 1.00 95.88 83 VAL A O 1
ATOM 599 N N . GLU A 1 84 ? -0.439 1.162 -1.707 1.00 96.19 84 GLU A N 1
ATOM 600 C CA . GLU A 1 84 ? -0.878 1.806 -2.949 1.00 96.19 84 GLU A CA 1
ATOM 601 C C . GLU A 1 84 ? 0.178 2.776 -3.489 1.00 96.19 84 GLU A C 1
ATOM 603 O O . GLU A 1 84 ? 0.538 2.701 -4.664 1.00 96.19 84 GLU A O 1
ATOM 608 N N . VAL A 1 85 ? 0.743 3.635 -2.633 1.00 95.25 85 VAL A N 1
ATOM 609 C CA . VAL A 1 85 ? 1.815 4.563 -3.027 1.00 95.25 85 VAL A CA 1
ATOM 610 C C . VAL A 1 85 ? 3.043 3.803 -3.528 1.00 95.25 85 VAL A C 1
ATOM 612 O O . VAL A 1 85 ? 3.597 4.160 -4.566 1.00 95.25 85 VAL A O 1
ATOM 615 N N . VAL A 1 86 ? 3.459 2.735 -2.839 1.00 94.94 86 VAL A N 1
ATOM 616 C CA . VAL A 1 86 ? 4.596 1.906 -3.269 1.00 94.94 86 VAL A CA 1
ATOM 617 C C . VAL A 1 86 ? 4.322 1.269 -4.631 1.00 94.94 86 VAL A C 1
ATOM 619 O O . VAL A 1 86 ? 5.193 1.312 -5.497 1.00 94.94 86 VAL A O 1
ATOM 622 N N . VAL A 1 87 ? 3.121 0.732 -4.860 1.00 95.88 87 VAL A N 1
ATOM 623 C CA . VAL A 1 87 ? 2.736 0.153 -6.157 1.00 95.88 87 VAL A CA 1
ATOM 624 C C . VAL A 1 87 ? 2.797 1.207 -7.260 1.00 95.88 87 VAL A C 1
ATOM 626 O O . VAL A 1 87 ? 3.395 0.951 -8.302 1.00 95.88 87 VAL A O 1
ATOM 629 N N . VAL A 1 88 ? 2.254 2.407 -7.029 1.00 96.25 88 VAL A N 1
ATOM 630 C CA . VAL A 1 88 ? 2.317 3.508 -8.003 1.00 96.25 88 VAL A CA 1
ATOM 631 C C . VAL A 1 88 ? 3.767 3.877 -8.316 1.00 96.25 88 VAL A C 1
ATOM 633 O O . VAL A 1 88 ? 4.122 3.995 -9.487 1.00 96.25 88 VAL A O 1
ATOM 636 N N . VAL A 1 89 ? 4.627 4.003 -7.302 1.00 95.19 89 VAL A N 1
ATOM 637 C CA . VAL A 1 89 ? 6.052 4.310 -7.501 1.00 95.19 89 VAL A CA 1
ATOM 638 C C . VAL A 1 89 ? 6.742 3.217 -8.316 1.00 95.19 89 VAL A C 1
ATOM 640 O O . VAL A 1 89 ? 7.460 3.535 -9.261 1.00 95.19 89 VAL A O 1
ATOM 643 N N . VAL A 1 90 ? 6.506 1.939 -8.006 1.00 95.50 90 VAL A N 1
ATOM 644 C CA . VAL A 1 90 ? 7.087 0.815 -8.757 1.00 95.50 90 VAL A CA 1
ATOM 645 C C . VAL A 1 90 ? 6.631 0.839 -10.215 1.00 95.50 90 VAL A C 1
ATOM 647 O O . VAL A 1 90 ? 7.469 0.720 -11.105 1.00 95.50 90 VAL A O 1
ATOM 650 N N . VAL A 1 91 ? 5.339 1.056 -10.478 1.00 96.12 91 VAL A N 1
ATOM 651 C CA . VAL A 1 91 ? 4.809 1.157 -11.847 1.00 96.12 91 VAL A CA 1
ATOM 652 C C . VAL A 1 91 ? 5.457 2.318 -12.600 1.00 96.12 91 VAL A C 1
ATOM 654 O O . VAL A 1 91 ? 5.903 2.132 -13.728 1.00 96.12 91 VAL A O 1
ATOM 657 N N . VAL A 1 92 ? 5.578 3.495 -11.977 1.00 95.75 92 VAL A N 1
ATOM 658 C CA . VAL A 1 92 ? 6.245 4.653 -12.593 1.00 95.75 92 VAL A CA 1
ATOM 659 C C . VAL A 1 92 ? 7.703 4.335 -12.921 1.00 95.75 92 VAL A C 1
ATOM 661 O O . VAL A 1 92 ? 8.151 4.639 -14.022 1.00 95.75 92 VAL A O 1
ATOM 664 N N . VAL A 1 93 ? 8.440 3.694 -12.009 1.00 95.69 93 VAL A N 1
ATOM 665 C CA . VAL A 1 93 ? 9.836 3.302 -12.254 1.00 95.69 93 VAL A CA 1
ATOM 666 C C . VAL A 1 93 ? 9.936 2.326 -13.425 1.00 95.69 93 VAL A C 1
ATOM 668 O O . VAL A 1 93 ? 10.781 2.528 -14.293 1.00 95.69 93 VAL A O 1
ATOM 671 N N . VAL A 1 94 ? 9.070 1.311 -13.493 1.00 95.69 94 VAL A N 1
ATOM 672 C CA . VAL A 1 94 ? 9.054 0.348 -14.607 1.00 95.69 94 VAL A CA 1
ATOM 673 C C . VAL A 1 94 ? 8.789 1.056 -15.935 1.00 95.69 94 VAL A C 1
ATOM 675 O O . VAL A 1 94 ? 9.557 0.876 -16.874 1.00 95.69 94 VAL A O 1
ATOM 678 N N . VAL A 1 95 ? 7.781 1.932 -15.993 1.00 96.31 95 VAL A N 1
ATOM 679 C CA . VAL A 1 95 ? 7.468 2.707 -17.206 1.00 96.31 95 VAL A CA 1
ATOM 680 C C . VAL A 1 95 ? 8.646 3.592 -17.619 1.00 96.31 95 VAL A C 1
ATOM 682 O O . VAL A 1 95 ? 8.988 3.650 -18.796 1.00 96.31 95 VAL A O 1
ATOM 685 N N . VAL A 1 96 ? 9.308 4.262 -16.670 1.00 94.38 96 VAL A N 1
ATOM 686 C CA . VAL A 1 96 ? 10.496 5.079 -16.967 1.00 94.38 96 VAL A CA 1
ATOM 687 C C . VAL A 1 96 ? 11.624 4.216 -17.529 1.00 94.38 96 VAL A C 1
ATOM 689 O O . VAL A 1 96 ? 12.254 4.612 -18.507 1.00 94.38 96 VAL A O 1
ATOM 692 N N . VAL A 1 97 ? 11.871 3.037 -16.954 1.00 95.50 97 VAL A N 1
ATOM 693 C CA . VAL A 1 97 ? 12.896 2.109 -17.452 1.00 95.50 97 VAL A CA 1
ATOM 694 C C . VAL A 1 97 ? 12.568 1.646 -18.870 1.00 95.50 97 VAL A C 1
ATOM 696 O O . VAL A 1 97 ? 13.446 1.696 -19.725 1.00 95.50 97 VAL A O 1
ATOM 699 N N . GLU A 1 98 ? 11.323 1.264 -19.151 1.00 95.88 98 GLU A N 1
ATOM 700 C CA . GLU A 1 98 ? 10.894 0.866 -20.497 1.00 95.88 98 GLU A CA 1
ATOM 701 C C . GLU A 1 98 ? 11.089 1.996 -21.516 1.00 95.88 98 GLU A C 1
ATOM 703 O O . GLU A 1 98 ? 11.667 1.775 -22.580 1.00 95.88 98 GLU A O 1
ATOM 708 N N . VAL A 1 99 ? 10.693 3.226 -21.174 1.00 92.62 99 VAL A N 1
ATOM 709 C CA . VAL A 1 99 ? 10.891 4.400 -22.040 1.00 92.62 99 VAL A CA 1
ATOM 710 C C . VAL A 1 99 ? 12.378 4.656 -22.297 1.00 92.62 99 VAL A C 1
ATOM 712 O O . VAL A 1 99 ? 12.760 4.949 -23.430 1.00 92.62 99 VAL A O 1
ATOM 715 N N . VAL A 1 100 ? 13.230 4.524 -21.276 1.00 93.62 100 VAL A N 1
ATOM 716 C CA . VAL A 1 100 ? 14.685 4.680 -21.425 1.00 93.62 100 VAL A CA 1
ATOM 717 C C . VAL A 1 100 ? 15.267 3.588 -22.320 1.00 93.62 100 VAL A C 1
ATOM 719 O O . VAL A 1 100 ? 16.077 3.903 -23.186 1.00 93.62 100 VAL A O 1
ATOM 722 N N . VAL A 1 101 ? 14.849 2.330 -22.160 1.00 94.38 101 VAL A N 1
ATOM 723 C CA . VAL A 1 101 ? 15.310 1.223 -23.014 1.00 94.38 101 VAL A CA 1
ATOM 724 C C . VAL A 1 101 ? 14.935 1.482 -24.471 1.00 94.38 101 VAL A C 1
ATOM 726 O O . VAL A 1 101 ? 15.811 1.436 -25.330 1.00 94.38 101 VAL A O 1
ATOM 729 N N . VAL A 1 102 ? 13.682 1.856 -24.747 1.00 95.44 102 VAL A N 1
ATOM 730 C CA . VAL A 1 102 ? 13.237 2.189 -26.111 1.00 95.44 102 VAL A CA 1
ATOM 731 C C . VAL A 1 102 ? 14.024 3.374 -26.676 1.00 95.44 102 VAL A C 1
ATOM 733 O O . VAL A 1 102 ? 14.455 3.335 -27.826 1.00 95.44 102 VAL A O 1
ATOM 736 N N . ALA A 1 103 ? 14.267 4.418 -25.879 1.00 92.94 103 ALA A N 1
ATOM 737 C CA . ALA A 1 103 ? 15.066 5.560 -26.316 1.00 92.94 103 ALA A CA 1
ATOM 738 C C . ALA A 1 103 ? 16.505 5.151 -26.676 1.00 92.94 103 ALA A C 1
ATOM 740 O O . ALA A 1 103 ? 17.029 5.584 -27.702 1.00 92.94 103 ALA A O 1
ATOM 741 N N . VAL A 1 104 ? 17.133 4.291 -25.869 1.00 93.62 104 VAL A N 1
ATOM 742 C CA . VAL A 1 104 ? 18.479 3.768 -26.143 1.00 93.62 104 VAL A CA 1
ATOM 743 C C . VAL A 1 104 ? 18.487 2.924 -27.415 1.00 93.62 104 VAL A C 1
ATOM 745 O O . VAL A 1 104 ? 19.379 3.101 -28.240 1.00 93.62 104 VAL A O 1
ATOM 748 N N . GLU A 1 105 ? 17.498 2.053 -27.620 1.00 94.81 105 GLU A N 1
ATOM 749 C CA . GLU A 1 105 ? 17.387 1.255 -28.846 1.00 94.81 105 GLU A CA 1
ATOM 750 C C . GLU A 1 105 ? 17.264 2.136 -30.095 1.00 94.81 105 GLU A C 1
ATOM 752 O O . GLU A 1 105 ? 17.968 1.901 -31.076 1.00 94.81 105 GLU A O 1
ATOM 757 N N . VAL A 1 106 ? 16.446 3.194 -30.049 1.00 93.62 106 VAL A N 1
ATOM 758 C CA . VAL A 1 106 ? 16.309 4.149 -31.161 1.00 93.62 106 VAL A CA 1
ATOM 759 C C . VAL A 1 106 ? 17.640 4.842 -31.465 1.00 93.62 106 VAL A C 1
ATOM 761 O O . VAL A 1 106 ? 18.037 4.904 -32.628 1.00 93.62 106 VAL A O 1
ATOM 764 N N . VAL A 1 107 ? 18.367 5.297 -30.438 1.00 93.50 107 VAL A N 1
ATOM 765 C CA . VAL A 1 107 ? 19.690 5.926 -30.612 1.00 93.50 107 VAL A CA 1
ATOM 766 C C . VAL A 1 107 ? 20.697 4.937 -31.202 1.00 93.50 107 VAL A C 1
ATOM 768 O O . VAL A 1 107 ? 21.454 5.291 -32.104 1.00 93.50 107 VAL A O 1
ATOM 771 N N . VAL A 1 108 ? 20.705 3.683 -30.740 1.00 93.88 108 VAL A N 1
ATOM 772 C CA . VAL A 1 108 ? 21.589 2.644 -31.291 1.00 93.88 108 VAL A CA 1
ATOM 773 C C . VAL A 1 108 ? 21.273 2.395 -32.766 1.00 93.88 108 VAL A C 1
ATOM 775 O O . VAL A 1 108 ? 22.197 2.328 -33.575 1.00 93.88 108 VAL A O 1
ATOM 778 N N . VAL A 1 109 ? 19.994 2.309 -33.143 1.00 95.25 109 VAL A N 1
ATOM 779 C CA . VAL A 1 109 ? 19.586 2.138 -34.546 1.00 95.25 109 VAL A CA 1
ATOM 780 C C . VAL A 1 109 ? 20.035 3.325 -35.395 1.00 95.25 109 VAL A C 1
ATOM 782 O O . VAL A 1 109 ? 20.602 3.116 -36.467 1.00 95.25 109 VAL A O 1
ATOM 785 N N . GLU A 1 110 ? 19.845 4.556 -34.922 1.00 95.12 110 GLU A N 1
ATOM 786 C CA . GLU A 1 110 ? 20.284 5.759 -35.634 1.00 95.12 110 GLU A CA 1
ATOM 787 C C . GLU A 1 110 ? 21.800 5.750 -35.872 1.00 95.12 110 GLU A C 1
ATOM 789 O O . GLU A 1 110 ? 22.253 5.918 -37.007 1.00 95.12 110 GLU A O 1
ATOM 794 N N . VAL A 1 111 ? 22.592 5.460 -34.833 1.00 92.38 111 VAL A N 1
ATOM 795 C CA . VAL A 1 111 ? 24.055 5.364 -34.941 1.00 92.38 111 VAL A CA 1
ATOM 796 C C . VAL A 1 111 ? 24.463 4.273 -35.932 1.00 92.38 111 VAL A C 1
ATOM 798 O O . VAL A 1 111 ? 25.333 4.506 -36.771 1.00 92.38 111 VAL A O 1
ATOM 801 N N . VAL A 1 112 ? 23.825 3.099 -35.890 1.00 93.12 112 VAL A N 1
ATOM 802 C CA . VAL A 1 112 ? 24.108 2.005 -36.832 1.00 93.12 112 VAL A CA 1
ATOM 803 C C . VAL A 1 112 ? 23.805 2.428 -38.269 1.00 93.12 112 VAL A C 1
ATOM 805 O O . VAL A 1 112 ? 24.631 2.191 -39.150 1.00 93.12 112 VAL A O 1
ATOM 808 N N . VAL A 1 113 ? 22.674 3.094 -38.522 1.00 94.81 113 VAL A N 1
ATOM 809 C CA . VAL A 1 113 ? 22.329 3.596 -39.861 1.00 94.81 113 VAL A CA 1
ATOM 810 C C . VAL A 1 113 ? 23.375 4.594 -40.353 1.00 94.81 113 VAL A C 1
ATOM 812 O O . VAL A 1 113 ? 23.852 4.458 -41.480 1.00 94.81 113 VAL A O 1
ATOM 815 N N . VAL A 1 114 ? 23.790 5.549 -39.516 1.00 93.88 114 VAL A N 1
ATOM 816 C CA . VAL A 1 114 ? 24.834 6.522 -39.877 1.00 93.88 114 VAL A CA 1
ATOM 817 C C . VAL A 1 114 ? 26.143 5.813 -40.223 1.00 93.88 114 VAL A C 1
ATOM 819 O O . VAL A 1 114 ? 26.738 6.102 -41.260 1.00 93.88 114 VAL A O 1
ATOM 822 N N . VAL A 1 115 ? 26.574 4.844 -39.410 1.00 94.25 115 VAL A N 1
ATOM 823 C CA . VAL A 1 115 ? 27.797 4.070 -39.670 1.00 94.25 115 VAL A CA 1
ATOM 824 C C . VAL A 1 115 ? 27.697 3.312 -40.994 1.00 94.25 115 VAL A C 1
ATOM 826 O O . VAL A 1 115 ? 28.628 3.370 -41.796 1.00 94.25 115 VAL A O 1
ATOM 829 N N . VAL A 1 116 ? 26.571 2.647 -41.266 1.00 94.19 116 VAL A N 1
ATOM 830 C CA . VAL A 1 116 ? 26.352 1.930 -42.532 1.00 94.19 116 VAL A CA 1
ATOM 831 C C . VAL A 1 116 ? 26.423 2.888 -43.720 1.00 94.19 116 VAL A C 1
ATOM 833 O O . VAL A 1 116 ? 27.112 2.591 -44.695 1.00 94.19 116 VAL A O 1
ATOM 836 N N . VAL A 1 117 ? 25.776 4.054 -43.639 1.00 94.88 117 VAL A N 1
ATOM 837 C CA . VAL A 1 117 ? 25.825 5.071 -44.701 1.00 94.88 117 VAL A CA 1
ATOM 838 C C . VAL A 1 117 ? 27.259 5.539 -44.941 1.00 94.88 117 VAL A C 1
ATOM 840 O O . VAL A 1 117 ? 27.694 5.581 -46.090 1.00 94.88 117 VAL A O 1
ATOM 843 N N . VAL A 1 118 ? 28.022 5.831 -43.885 1.00 94.00 118 VAL A N 1
ATOM 844 C CA . VAL A 1 118 ? 29.430 6.239 -44.007 1.00 94.00 118 VAL A CA 1
ATOM 845 C C . VAL A 1 118 ? 30.261 5.146 -44.678 1.00 94.00 118 VAL A C 1
ATOM 847 O O . VAL A 1 118 ? 31.010 5.444 -45.605 1.00 94.00 118 VAL A O 1
ATOM 850 N N . VAL A 1 119 ? 30.105 3.883 -44.272 1.00 94.88 119 VAL A N 1
ATOM 851 C CA . VAL A 1 119 ? 30.823 2.751 -44.881 1.00 94.88 119 VAL A CA 1
ATOM 852 C C . VAL A 1 119 ? 30.493 2.622 -46.368 1.00 94.88 119 VAL A C 1
ATOM 854 O O . VAL A 1 119 ? 31.403 2.462 -47.180 1.00 94.88 119 VAL A O 1
ATOM 857 N N . VAL A 1 120 ? 29.217 2.743 -46.743 1.00 95.56 120 VAL A N 1
ATOM 858 C CA . VAL A 1 120 ? 28.789 2.697 -48.149 1.00 95.56 120 VAL A CA 1
ATOM 859 C C . VAL A 1 120 ? 29.386 3.860 -48.941 1.00 95.56 120 VAL A C 1
ATOM 861 O O . VAL A 1 120 ? 29.933 3.638 -50.018 1.00 95.56 120 VAL A O 1
ATOM 864 N N . VAL A 1 121 ? 29.340 5.086 -48.413 1.00 94.50 121 VAL A N 1
ATOM 865 C CA . VAL A 1 121 ? 29.925 6.265 -49.073 1.00 94.50 121 VAL A CA 1
ATOM 866 C C . VAL A 1 121 ? 31.428 6.087 -49.267 1.00 94.50 121 VAL A C 1
ATOM 868 O O . VAL A 1 121 ? 31.926 6.313 -50.367 1.00 94.50 121 VAL A O 1
ATOM 871 N N . VAL A 1 122 ? 32.152 5.633 -48.241 1.00 93.94 122 VAL A N 1
ATOM 872 C CA . VAL A 1 122 ? 33.595 5.367 -48.336 1.00 93.94 122 VAL A CA 1
ATOM 873 C C . VAL A 1 122 ? 33.879 4.298 -49.388 1.00 93.94 122 VAL A C 1
ATOM 875 O O . VAL A 1 122 ? 34.755 4.501 -50.224 1.00 93.94 122 VAL A O 1
ATOM 878 N N . ALA A 1 123 ? 33.119 3.200 -49.409 1.00 93.88 123 ALA A N 1
ATOM 879 C CA . ALA A 1 123 ? 33.275 2.154 -50.416 1.00 93.88 123 ALA A CA 1
ATOM 880 C C . ALA A 1 123 ? 33.059 2.693 -51.841 1.00 93.88 123 ALA A C 1
ATOM 882 O O . ALA A 1 123 ? 33.865 2.422 -52.728 1.00 93.88 123 ALA A O 1
ATOM 883 N N . VAL A 1 124 ? 32.022 3.511 -52.057 1.00 93.31 124 VAL A N 1
ATOM 884 C CA . VAL A 1 124 ? 31.768 4.160 -53.353 1.00 93.31 124 VAL A CA 1
ATOM 885 C C . VAL A 1 124 ? 32.917 5.091 -53.738 1.00 93.31 124 VAL A C 1
ATOM 887 O O . VAL A 1 124 ? 33.375 5.041 -54.876 1.00 93.31 124 VAL A O 1
ATOM 890 N N . VAL A 1 125 ? 33.422 5.908 -52.808 1.00 92.81 125 VAL A N 1
ATOM 891 C CA . VAL A 1 125 ? 34.562 6.803 -53.065 1.00 92.81 125 VAL A CA 1
ATOM 892 C C . VAL A 1 125 ? 35.803 6.007 -53.465 1.00 92.81 125 VAL A C 1
ATOM 894 O O . VAL A 1 125 ? 36.460 6.380 -54.432 1.00 92.81 125 VAL A O 1
ATOM 897 N N . VAL A 1 126 ? 36.101 4.899 -52.781 1.00 94.06 126 VAL A N 1
ATOM 898 C CA . VAL A 1 126 ? 37.236 4.027 -53.128 1.00 94.06 126 VAL A CA 1
ATOM 899 C C . VAL A 1 126 ? 37.083 3.478 -54.545 1.00 94.06 126 VAL A C 1
ATOM 901 O O . VAL A 1 126 ? 38.007 3.617 -55.342 1.00 94.06 126 VAL A O 1
ATOM 904 N N . VAL A 1 127 ? 35.907 2.951 -54.901 1.00 95.25 127 VAL A N 1
ATOM 905 C CA . VAL A 1 127 ? 35.640 2.446 -56.259 1.00 95.25 127 VAL A CA 1
ATOM 906 C C . VAL A 1 127 ? 35.795 3.551 -57.306 1.00 95.25 127 VAL A C 1
ATOM 908 O O . VAL A 1 127 ? 36.400 3.329 -58.352 1.00 95.25 127 VAL A O 1
ATOM 911 N N . VAL A 1 128 ? 35.288 4.758 -57.039 1.00 92.62 128 VAL A N 1
ATOM 912 C CA . VAL A 1 128 ? 35.441 5.899 -57.956 1.00 92.62 128 VAL A CA 1
ATOM 913 C C . VAL A 1 128 ? 36.914 6.258 -58.135 1.00 92.62 128 VAL A C 1
ATOM 915 O O . VAL A 1 128 ? 37.347 6.459 -59.266 1.00 92.62 128 VAL A O 1
ATOM 918 N N . VAL A 1 129 ? 37.698 6.302 -57.054 1.00 94.06 129 VAL A N 1
ATOM 919 C CA . VAL A 1 129 ? 39.141 6.576 -57.124 1.00 94.06 129 VAL A CA 1
ATOM 920 C C . VAL A 1 129 ? 39.861 5.503 -57.936 1.00 94.06 129 VAL A C 1
ATOM 922 O O . VAL A 1 129 ? 40.642 5.848 -58.818 1.00 94.06 129 VAL A O 1
ATOM 925 N N . GLU A 1 130 ? 39.574 4.222 -57.706 1.00 94.19 130 GLU A N 1
ATOM 926 C CA . GLU A 1 130 ? 40.155 3.126 -58.489 1.00 94.19 130 GLU A CA 1
ATOM 927 C C . GLU A 1 130 ? 39.826 3.257 -59.982 1.00 94.19 130 GLU A C 1
ATOM 929 O O . GLU A 1 130 ? 40.723 3.154 -60.819 1.00 94.19 130 GLU A O 1
ATOM 934 N N . VAL A 1 131 ? 38.571 3.562 -60.333 1.00 91.81 131 VAL A N 1
ATOM 935 C CA . VAL A 1 131 ? 38.162 3.783 -61.729 1.00 91.81 131 VAL A CA 1
ATOM 936 C C . VAL A 1 131 ? 38.886 4.983 -62.336 1.00 91.81 131 VAL A C 1
ATOM 938 O O . VAL A 1 131 ? 39.379 4.879 -63.456 1.00 91.81 131 VAL A O 1
ATOM 941 N N . VAL A 1 132 ? 38.996 6.104 -61.618 1.00 90.62 132 VAL A N 1
ATOM 942 C CA . VAL A 1 132 ? 39.716 7.296 -62.098 1.00 90.62 132 VAL A CA 1
ATOM 943 C C . VAL A 1 132 ? 41.186 6.969 -62.356 1.00 90.62 132 VAL A C 1
ATOM 945 O O . VAL A 1 132 ? 41.690 7.284 -63.431 1.00 90.62 132 VAL A O 1
ATOM 948 N N . VAL A 1 133 ? 41.848 6.265 -61.434 1.00 92.31 133 VAL A N 1
ATOM 949 C CA . VAL A 1 133 ? 43.244 5.834 -61.607 1.00 92.31 133 VAL A CA 1
ATOM 950 C C . VAL A 1 133 ? 43.388 4.920 -62.827 1.00 92.31 133 VAL A C 1
ATOM 952 O O . VAL A 1 133 ? 44.309 5.104 -63.622 1.00 92.31 133 VAL A O 1
ATOM 955 N N . VAL A 1 134 ? 42.473 3.967 -63.034 1.00 90.7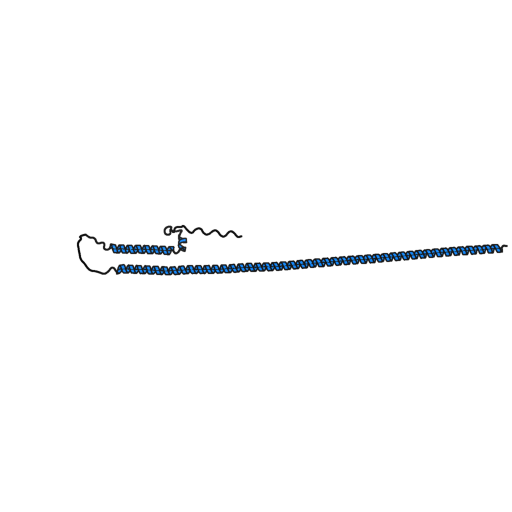5 134 VAL A N 1
ATOM 956 C CA . VAL A 1 134 ? 42.490 3.098 -64.223 1.00 90.75 134 VAL A CA 1
ATOM 957 C C . VAL A 1 134 ? 42.297 3.908 -65.504 1.00 90.75 134 VAL A C 1
ATOM 959 O O . VAL A 1 134 ? 43.034 3.698 -66.466 1.00 90.75 134 VAL A O 1
ATOM 962 N N . VAL A 1 135 ? 41.353 4.85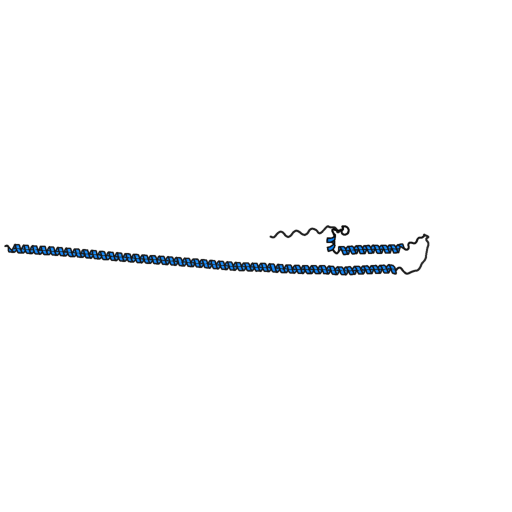2 -65.529 1.00 91.81 135 VAL A N 1
ATOM 963 C CA . VAL A 1 135 ? 41.105 5.715 -66.694 1.00 91.81 135 VAL A CA 1
ATOM 964 C C . VAL A 1 135 ? 42.338 6.556 -67.014 1.00 91.81 135 VAL A C 1
ATOM 966 O O . VAL A 1 135 ? 42.762 6.584 -68.168 1.00 91.81 135 VAL A O 1
ATOM 969 N N . GLU A 1 136 ? 42.954 7.191 -66.017 1.00 89.31 136 GLU A N 1
ATOM 970 C CA . GLU A 1 136 ? 44.184 7.963 -66.209 1.00 89.31 136 GLU A CA 1
ATOM 971 C C . GLU A 1 136 ? 45.314 7.093 -66.773 1.00 89.31 136 GLU A C 1
ATOM 973 O O . GLU A 1 136 ? 45.966 7.481 -67.745 1.00 89.31 136 GLU A O 1
ATOM 978 N N . VAL A 1 137 ? 45.516 5.885 -66.235 1.00 85.62 137 VAL A N 1
ATOM 979 C CA . VAL A 1 137 ? 46.529 4.946 -66.742 1.00 85.62 137 VAL A CA 1
ATOM 980 C C . VAL A 1 137 ? 46.236 4.534 -68.187 1.00 85.62 137 VAL A C 1
ATOM 982 O O . VAL A 1 137 ? 47.147 4.556 -69.014 1.00 85.62 137 VAL A O 1
ATOM 985 N N . VAL A 1 138 ? 44.985 4.208 -68.525 1.00 85.56 138 VAL A N 1
ATOM 986 C CA . VAL A 1 138 ? 44.587 3.829 -69.892 1.00 85.56 138 VAL A CA 1
ATOM 987 C C . VAL A 1 138 ? 44.813 4.981 -70.869 1.00 85.56 138 VAL A C 1
ATOM 989 O O . VAL A 1 138 ? 45.404 4.767 -71.926 1.00 85.56 138 VAL A O 1
ATOM 992 N N . VAL A 1 139 ? 44.425 6.209 -70.509 1.00 84.69 139 VAL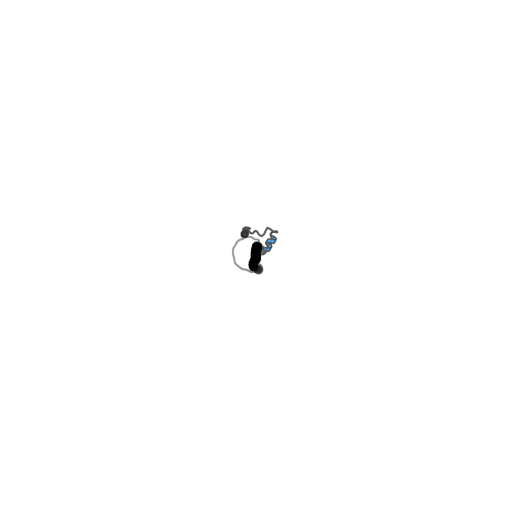 A N 1
ATOM 993 C CA . VAL A 1 139 ? 44.671 7.397 -71.339 1.00 84.69 139 VAL A CA 1
ATOM 994 C C . VAL A 1 139 ? 46.169 7.575 -71.579 1.00 84.69 139 VAL A C 1
ATOM 996 O O . VAL A 1 139 ? 46.576 7.756 -72.723 1.00 84.69 139 VAL A O 1
ATOM 999 N N . VAL A 1 140 ? 47.005 7.451 -70.540 1.00 80.00 140 VAL A N 1
ATOM 1000 C CA . VAL A 1 140 ? 48.470 7.554 -70.665 1.00 80.00 140 VAL A CA 1
ATOM 1001 C C . VAL A 1 140 ? 49.056 6.454 -71.560 1.00 80.00 140 VAL A C 1
ATOM 1003 O O . VAL A 1 140 ? 50.023 6.708 -72.279 1.00 80.00 140 VAL A O 1
ATOM 1006 N N . VAL A 1 141 ? 48.504 5.240 -71.538 1.00 80.81 141 VAL A N 1
ATOM 1007 C CA . VAL A 1 141 ? 48.952 4.145 -72.413 1.00 80.81 141 VAL A CA 1
ATOM 1008 C C . VAL A 1 141 ? 48.573 4.419 -73.871 1.00 80.81 141 VAL A C 1
ATOM 1010 O O . VAL A 1 141 ? 49.449 4.353 -74.733 1.00 80.81 141 VAL A O 1
ATOM 1013 N N . ILE A 1 142 ? 47.325 4.813 -74.143 1.00 83.69 142 ILE A N 1
ATOM 1014 C CA . ILE A 1 142 ? 46.848 5.089 -75.508 1.00 83.69 142 ILE A CA 1
ATOM 1015 C C . ILE A 1 142 ? 47.642 6.242 -76.139 1.00 83.69 142 ILE A C 1
ATOM 1017 O O . ILE A 1 142 ? 48.149 6.105 -77.252 1.00 83.69 142 ILE A O 1
ATOM 1021 N N . VAL A 1 143 ? 47.841 7.355 -75.418 1.00 77.38 143 VAL A N 1
ATOM 1022 C CA . VAL A 1 143 ? 48.607 8.494 -75.964 1.00 77.38 143 VAL A CA 1
ATOM 1023 C C . VAL A 1 143 ? 50.076 8.148 -76.217 1.00 77.38 143 VAL A C 1
ATOM 1025 O O . VAL A 1 143 ? 50.689 8.718 -77.119 1.00 77.38 143 VAL A O 1
ATOM 1028 N N . LYS A 1 144 ? 50.664 7.213 -75.456 1.00 72.88 144 LYS A N 1
ATOM 1029 C CA . LYS A 1 144 ? 52.038 6.747 -75.697 1.00 72.88 144 LYS A CA 1
ATOM 1030 C C . LYS A 1 144 ? 52.144 5.909 -76.967 1.00 72.88 144 LYS A C 1
ATOM 1032 O O . LYS A 1 144 ? 53.124 6.068 -77.694 1.00 72.88 144 LYS A O 1
ATOM 1037 N N . GLU A 1 145 ? 51.170 5.046 -77.245 1.00 71.44 145 GLU A N 1
ATOM 1038 C CA . GLU A 1 145 ? 51.165 4.244 -78.472 1.00 71.44 145 GLU A CA 1
ATOM 1039 C C . GLU A 1 145 ? 50.956 5.113 -79.714 1.00 71.44 145 GLU A C 1
ATOM 1041 O O . GLU A 1 145 ? 51.724 4.997 -80.670 1.00 71.44 145 GLU A O 1
ATOM 1046 N N . GLU A 1 146 ? 50.005 6.051 -79.686 1.00 69.69 146 GLU A N 1
ATOM 1047 C CA . GLU A 1 146 ? 49.810 6.980 -80.806 1.00 69.69 146 GLU A CA 1
ATOM 1048 C C . GLU A 1 146 ? 51.047 7.859 -81.035 1.00 69.69 146 GLU A C 1
ATOM 1050 O O . GLU A 1 146 ? 51.489 8.025 -82.175 1.00 69.69 146 GLU A O 1
ATOM 1055 N N . ALA A 1 147 ? 51.674 8.361 -79.964 1.00 62.66 147 ALA A N 1
ATOM 1056 C CA . ALA A 1 147 ? 52.918 9.117 -80.078 1.00 62.66 147 ALA A CA 1
ATOM 1057 C C . ALA A 1 147 ? 54.049 8.277 -80.697 1.00 62.66 147 ALA A C 1
ATOM 1059 O O . ALA A 1 147 ? 54.797 8.784 -81.536 1.00 62.66 147 ALA A O 1
ATOM 1060 N N . ALA A 1 148 ? 54.167 6.995 -80.337 1.00 67.25 148 ALA A N 1
ATOM 1061 C CA . ALA A 1 148 ? 55.158 6.100 -80.930 1.00 67.25 148 ALA A CA 1
ATOM 1062 C C . ALA A 1 148 ? 54.912 5.892 -82.434 1.00 67.25 148 ALA A C 1
ATOM 1064 O O . ALA A 1 148 ? 55.856 5.984 -83.222 1.00 67.25 148 ALA A O 1
ATOM 1065 N N . VAL A 1 149 ? 53.658 5.685 -82.854 1.00 66.38 149 VAL A N 1
ATOM 1066 C CA . VAL A 1 149 ? 53.299 5.545 -84.276 1.00 66.38 149 VAL A CA 1
ATOM 1067 C C . VAL A 1 149 ? 53.645 6.815 -85.055 1.00 66.38 149 VAL A C 1
ATOM 1069 O O . VAL A 1 149 ? 54.282 6.728 -86.105 1.00 66.38 149 VAL A O 1
ATOM 1072 N N . VAL A 1 150 ? 53.309 7.998 -84.530 1.00 70.38 150 VAL A N 1
ATOM 1073 C CA . VAL A 1 150 ? 53.641 9.279 -85.178 1.00 70.38 150 VAL A CA 1
ATOM 1074 C C . VAL A 1 150 ? 55.155 9.438 -85.344 1.00 70.38 150 VAL A C 1
ATOM 1076 O O . VAL A 1 150 ? 55.609 9.808 -86.427 1.00 70.38 150 VAL A O 1
ATOM 1079 N N . VAL A 1 151 ? 55.955 9.109 -84.324 1.00 67.81 151 VAL A N 1
ATOM 1080 C CA . VAL A 1 151 ? 57.425 9.172 -84.418 1.00 67.81 151 VAL A CA 1
ATOM 1081 C C . VAL A 1 151 ? 57.952 8.235 -85.504 1.00 67.81 151 VAL A C 1
ATOM 1083 O O . VAL A 1 151 ? 58.768 8.659 -86.321 1.00 67.81 151 VAL A O 1
ATOM 1086 N N . VAL A 1 152 ? 57.476 6.987 -85.559 1.00 69.81 152 VAL A N 1
ATOM 1087 C CA . VAL A 1 152 ? 57.896 6.023 -86.589 1.00 69.81 152 VAL A CA 1
ATOM 1088 C C . VAL A 1 152 ? 57.543 6.528 -87.988 1.00 69.81 152 VAL A C 1
ATOM 1090 O O . VAL A 1 152 ? 58.401 6.509 -88.869 1.00 69.81 152 VAL A O 1
ATOM 1093 N N . VAL A 1 153 ? 56.326 7.044 -88.194 1.00 68.88 153 VAL A N 1
ATOM 1094 C CA . VAL A 1 153 ? 55.901 7.603 -89.488 1.00 68.88 153 VAL A CA 1
ATOM 1095 C C . VAL A 1 153 ? 56.785 8.782 -89.891 1.00 68.88 153 VAL A C 1
ATOM 1097 O O . VAL A 1 153 ? 57.265 8.814 -91.022 1.00 68.88 153 VAL A O 1
ATOM 1100 N N . VAL A 1 154 ? 57.061 9.721 -88.979 1.00 69.19 154 VAL A N 1
ATOM 1101 C CA . VAL A 1 154 ? 57.952 10.860 -89.258 1.00 69.19 154 VAL A CA 1
ATOM 1102 C C . VAL A 1 154 ? 59.350 10.371 -89.639 1.00 69.19 154 VAL A C 1
ATOM 1104 O O . VAL A 1 154 ? 59.890 10.821 -90.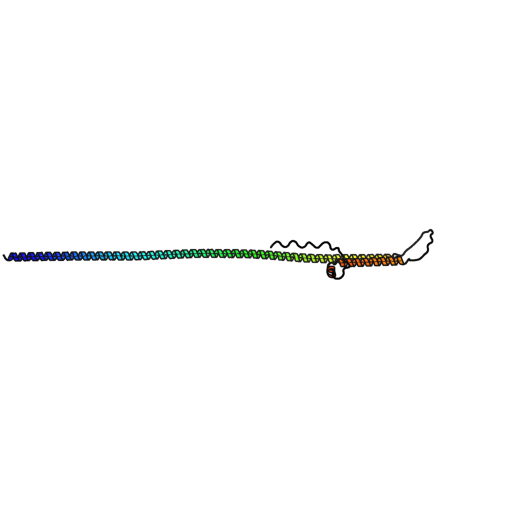646 1.00 69.19 154 VAL A O 1
ATOM 1107 N N . VAL A 1 155 ? 59.928 9.419 -88.900 1.00 68.00 155 VAL A N 1
ATOM 1108 C CA . VAL A 1 155 ? 61.251 8.859 -89.223 1.00 68.00 155 VAL A CA 1
ATOM 1109 C C . VAL A 1 155 ? 61.249 8.213 -90.610 1.00 68.00 155 VAL A C 1
ATOM 1111 O O . VAL A 1 155 ? 62.136 8.509 -91.408 1.00 68.00 155 VAL A O 1
ATOM 1114 N N . VAL A 1 156 ? 60.246 7.392 -90.937 1.00 66.75 156 VAL A N 1
ATOM 1115 C CA . VAL A 1 156 ? 60.132 6.749 -92.256 1.00 66.75 156 VAL A CA 1
ATOM 1116 C C . VAL A 1 156 ? 60.003 7.788 -93.366 1.00 66.75 156 VAL A C 1
ATOM 1118 O O . VAL A 1 156 ? 60.745 7.711 -94.341 1.00 66.75 156 VAL A O 1
ATOM 1121 N N . VAL A 1 157 ? 59.124 8.786 -93.221 1.00 66.75 157 VAL A N 1
ATOM 1122 C CA . VAL A 1 157 ? 58.959 9.856 -94.218 1.00 66.75 157 VAL A CA 1
ATOM 1123 C C . VAL A 1 157 ? 60.280 10.578 -94.443 1.00 66.75 157 VAL A C 1
ATOM 1125 O O . VAL A 1 157 ? 60.667 10.785 -95.591 1.00 66.75 157 VAL A O 1
ATOM 1128 N N . VAL A 1 158 ? 61.013 10.918 -93.381 1.00 63.38 158 VAL A N 1
ATOM 1129 C CA . VAL A 1 158 ? 62.283 11.623 -93.558 1.00 63.38 158 VAL A CA 1
ATOM 1130 C C . VAL A 1 158 ? 63.353 10.728 -94.187 1.00 63.38 158 VAL A C 1
ATOM 1132 O O . VAL A 1 158 ? 64.102 11.207 -95.035 1.00 63.38 158 VAL A O 1
ATOM 1135 N N . VAL A 1 159 ? 63.408 9.433 -93.856 1.00 61.34 159 VAL A N 1
ATOM 1136 C CA . VAL A 1 159 ? 64.307 8.483 -94.536 1.00 61.34 159 VAL A CA 1
ATOM 1137 C C . VAL A 1 159 ? 63.951 8.369 -96.018 1.00 61.34 159 VAL A C 1
ATOM 1139 O O . VAL A 1 159 ? 64.845 8.435 -96.854 1.00 61.34 159 VAL A O 1
ATOM 1142 N N . VAL A 1 160 ? 62.667 8.263 -96.370 1.00 58.47 160 VAL A N 1
ATOM 1143 C CA . VAL A 1 160 ? 62.222 8.205 -97.771 1.00 58.47 160 VAL A CA 1
ATOM 1144 C C . VAL A 1 160 ? 62.588 9.489 -98.507 1.00 58.47 160 VAL A C 1
ATOM 1146 O O . VAL A 1 160 ? 63.160 9.410 -99.588 1.00 58.47 160 VAL A O 1
ATOM 1149 N N . VAL A 1 161 ? 62.333 10.666 -97.928 1.00 60.06 161 VAL A N 1
ATOM 1150 C CA . VAL A 1 161 ? 62.730 11.946 -98.534 1.00 60.06 161 VAL A CA 1
ATOM 1151 C C . VAL A 1 161 ? 64.249 12.011 -98.694 1.00 60.06 161 VAL A C 1
ATOM 1153 O O . VAL A 1 161 ? 64.720 12.359 -99.771 1.00 60.06 161 VAL A O 1
ATOM 1156 N N . ALA A 1 162 ? 65.029 11.612 -97.687 1.00 58.91 162 ALA A N 1
ATOM 1157 C CA . ALA A 1 162 ? 66.486 11.577 -97.790 1.00 58.91 162 ALA A CA 1
ATOM 1158 C C . ALA A 1 162 ? 66.960 10.629 -98.905 1.00 58.91 162 ALA A C 1
ATOM 1160 O O . ALA A 1 162 ? 67.802 11.012 -99.711 1.00 58.91 162 ALA A O 1
ATOM 1161 N N . VAL A 1 163 ? 66.387 9.428 -99.015 1.00 56.12 163 VAL A N 1
ATOM 1162 C CA . VAL A 1 163 ? 66.721 8.468 -100.079 1.00 56.12 163 VAL A CA 1
ATOM 1163 C C . VAL A 1 163 ? 66.293 8.995 -101.450 1.00 56.12 163 VAL A C 1
ATOM 1165 O O . VAL A 1 163 ? 67.070 8.902 -102.390 1.00 56.12 163 VAL A O 1
ATOM 1168 N N . VAL A 1 164 ? 65.117 9.610 -101.590 1.00 55.25 164 VAL A N 1
ATOM 1169 C CA . VAL A 1 164 ? 64.662 10.205 -102.859 1.00 55.25 164 VAL A CA 1
ATOM 1170 C C . VAL A 1 164 ? 65.538 11.392 -103.266 1.00 55.25 164 VAL A C 1
ATOM 1172 O O . VAL A 1 164 ? 65.849 11.535 -104.442 1.00 55.25 164 VAL A O 1
ATOM 1175 N N . VAL A 1 165 ? 66.003 12.216 -102.325 1.00 55.16 165 VAL A N 1
ATOM 1176 C CA . VAL A 1 165 ? 66.925 13.327 -102.621 1.00 55.16 165 VAL A CA 1
ATOM 1177 C C . VAL A 1 165 ? 68.318 12.808 -103.003 1.00 55.16 165 VAL A C 1
ATOM 1179 O O . VAL A 1 165 ? 68.956 13.372 -103.889 1.00 55.16 165 VAL A O 1
ATOM 1182 N N . VAL A 1 166 ? 68.783 11.717 -102.386 1.00 51.81 166 VAL A N 1
ATOM 1183 C CA . VAL A 1 166 ? 70.103 11.123 -102.669 1.00 51.81 166 VAL A CA 1
ATOM 1184 C C . VAL A 1 166 ? 70.097 10.261 -103.942 1.00 51.81 166 VAL A C 1
ATOM 1186 O O . VAL A 1 166 ? 71.102 10.217 -104.645 1.00 51.81 166 VAL A O 1
ATOM 1189 N N . VAL A 1 167 ? 68.981 9.605 -104.276 1.00 48.19 167 VAL A N 1
ATOM 1190 C CA . VAL A 1 167 ? 68.870 8.665 -105.412 1.00 48.19 167 VAL A CA 1
ATOM 1191 C C . VAL A 1 167 ? 68.158 9.288 -106.628 1.00 48.19 167 VAL A C 1
ATOM 1193 O O . VAL A 1 167 ? 68.378 8.852 -107.753 1.00 48.19 167 VAL A O 1
ATOM 1196 N N . GLY A 1 168 ? 67.361 10.346 -106.447 1.00 40.97 168 GLY A N 1
ATOM 1197 C CA . GLY A 1 168 ? 66.615 11.036 -107.513 1.00 40.97 168 GLY A CA 1
ATOM 1198 C C . GLY A 1 168 ? 67.363 12.172 -108.223 1.00 40.97 168 GLY A C 1
ATOM 1199 O O . GLY A 1 168 ? 66.826 12.772 -109.151 1.00 40.97 168 GLY A O 1
ATOM 1200 N N . GLY A 1 169 ? 68.603 12.475 -107.836 1.00 43.28 169 GLY A N 1
ATOM 1201 C CA . GLY A 1 169 ? 69.453 13.466 -108.503 1.00 43.28 169 GLY A CA 1
ATOM 1202 C C . GLY A 1 169 ? 70.211 12.905 -109.708 1.00 43.28 169 GLY A C 1
ATOM 1203 O O . GLY A 1 169 ? 71.428 13.054 -109.780 1.00 43.28 169 GLY A O 1
ATOM 1204 N N . GLY A 1 170 ? 69.534 12.225 -110.636 1.00 47.72 170 GLY A N 1
ATOM 1205 C CA . GLY A 1 170 ? 70.174 11.634 -111.812 1.00 47.72 170 GLY A CA 1
ATOM 1206 C C . GLY A 1 170 ? 69.240 11.528 -113.017 1.00 47.72 170 GLY A C 1
ATOM 1207 O O . GLY A 1 170 ? 68.306 10.736 -113.007 1.00 47.72 170 GLY A O 1
ATOM 1208 N N . GLY A 1 171 ? 69.548 12.290 -114.072 1.00 42.19 171 GLY A N 1
ATOM 1209 C CA . GLY A 1 171 ? 68.915 12.238 -115.402 1.00 42.19 171 GLY A CA 1
ATOM 1210 C C . GLY A 1 171 ? 68.267 13.578 -115.752 1.00 42.19 171 GLY A C 1
ATOM 1211 O O . GLY A 1 171 ? 67.267 13.944 -115.156 1.00 42.19 171 GLY A O 1
ATOM 1212 N N . GLY A 1 172 ? 68.861 14.438 -116.585 1.00 43.91 172 GLY A N 1
ATOM 1213 C CA . GLY A 1 172 ? 69.058 14.258 -118.033 1.00 43.91 172 GLY A CA 1
ATOM 1214 C C . GLY A 1 172 ? 67.909 14.997 -118.741 1.00 43.91 172 GLY A C 1
ATOM 1215 O O . GLY A 1 172 ? 66.774 14.878 -118.320 1.00 43.91 172 GLY A O 1
ATOM 1216 N N . GLY A 1 173 ? 68.039 15.828 -119.765 1.00 43.00 173 GLY A N 1
ATOM 1217 C CA . GLY A 1 173 ? 69.110 16.340 -120.602 1.00 43.00 173 GLY A CA 1
ATOM 1218 C C . GLY A 1 173 ? 68.433 17.261 -121.641 1.00 43.00 173 GLY A C 1
ATOM 1219 O O . GLY A 1 173 ? 67.215 17.229 -121.793 1.00 43.00 173 GLY A O 1
ATOM 1220 N N . GLY A 1 174 ? 69.216 18.044 -122.385 1.00 42.66 174 GLY A N 1
ATOM 1221 C CA . GLY A 1 174 ? 68.815 18.500 -123.722 1.00 42.66 174 GLY A CA 1
ATOM 1222 C C . GLY A 1 174 ? 68.238 19.913 -123.877 1.00 42.66 174 GLY A C 1
ATOM 1223 O O . GLY A 1 174 ? 67.046 20.138 -123.729 1.00 42.66 174 GLY A O 1
ATOM 1224 N N . GLY A 1 175 ? 69.085 20.799 -124.411 1.00 42.47 175 GLY A N 1
ATOM 1225 C CA . GLY A 1 175 ? 68.743 21.531 -125.634 1.00 42.47 175 GLY A CA 1
ATOM 1226 C C . GLY A 1 175 ? 68.374 23.010 -125.506 1.00 42.47 175 GLY A C 1
ATOM 1227 O O . GLY A 1 175 ? 67.339 23.358 -124.958 1.00 42.47 175 GLY A O 1
ATOM 1228 N N . GLY A 1 176 ? 69.147 23.861 -126.193 1.00 43.53 176 GLY A N 1
ATOM 1229 C CA . GLY A 1 176 ? 68.545 24.986 -126.921 1.00 43.53 176 GLY A CA 1
ATOM 1230 C C . GLY A 1 176 ? 69.082 26.393 -126.662 1.00 43.53 176 GLY A C 1
ATOM 1231 O O . GLY A 1 176 ? 68.438 27.181 -125.994 1.00 43.53 176 GLY A O 1
ATOM 1232 N N . ARG A 1 177 ? 70.193 26.713 -127.340 1.00 45.19 177 ARG A N 1
ATOM 1233 C CA . ARG A 1 177 ? 70.495 27.981 -128.045 1.00 45.19 177 ARG A CA 1
ATOM 1234 C C . ARG A 1 177 ? 70.336 29.329 -127.308 1.00 45.19 177 ARG A C 1
ATOM 1236 O O . ARG A 1 177 ? 69.243 29.856 -127.184 1.00 45.19 177 ARG A O 1
ATOM 1243 N N . GLY A 1 178 ? 71.479 30.015 -127.182 1.00 42.38 178 GLY A N 1
ATOM 1244 C CA . GLY A 1 178 ? 71.627 31.357 -127.765 1.00 42.38 178 GLY A CA 1
ATOM 1245 C C . GLY A 1 178 ? 72.031 32.491 -126.819 1.00 42.38 178 GLY A C 1
ATOM 1246 O O . GLY A 1 178 ? 71.228 32.945 -126.021 1.00 42.38 178 GLY A O 1
ATOM 1247 N N . GLY A 1 179 ? 73.232 33.042 -127.041 1.00 44.34 179 GLY A N 1
ATOM 1248 C CA . GLY A 1 179 ? 73.445 34.493 -126.948 1.00 44.34 179 GLY A CA 1
ATOM 1249 C C . GLY A 1 179 ? 74.171 35.038 -125.715 1.00 44.34 179 GLY A C 1
ATOM 1250 O O . GLY A 1 179 ? 73.541 35.522 -124.793 1.00 44.34 179 GLY A O 1
ATOM 1251 N N . GLY A 1 180 ? 75.506 35.077 -125.797 1.00 43.19 180 GLY A N 1
ATOM 1252 C CA . GLY A 1 180 ? 76.305 36.275 -125.499 1.00 43.19 180 GLY A CA 1
ATOM 1253 C C . GLY A 1 180 ? 76.400 36.779 -124.054 1.00 43.19 180 GLY A C 1
ATOM 1254 O O . GLY A 1 180 ? 75.520 37.470 -123.563 1.00 43.19 180 GLY A O 1
ATOM 1255 N N . GLY A 1 181 ? 77.571 36.604 -123.438 1.00 42.31 181 GLY A N 1
ATOM 1256 C CA . GLY A 1 181 ? 77.955 37.395 -122.266 1.00 42.31 181 GLY A CA 1
ATOM 1257 C C . GLY A 1 181 ? 79.121 36.788 -121.503 1.00 42.31 181 GLY A C 1
ATOM 1258 O O . GLY A 1 181 ? 78.959 35.829 -120.763 1.00 42.31 181 GLY A O 1
ATOM 1259 N N . ARG A 1 182 ? 80.319 37.328 -121.722 1.00 46.84 182 ARG A N 1
ATOM 1260 C CA . ARG A 1 182 ? 81.582 36.892 -121.117 1.00 46.84 182 ARG A CA 1
ATOM 1261 C C . ARG A 1 182 ? 81.584 37.160 -119.607 1.00 46.84 182 ARG A C 1
ATOM 1263 O O . ARG A 1 182 ? 81.384 38.296 -119.200 1.00 46.84 182 ARG A O 1
ATOM 1270 N N . GLY A 1 183 ? 81.932 36.155 -118.808 1.00 44.56 183 GLY A N 1
ATOM 1271 C CA . GLY A 1 183 ? 82.202 36.324 -117.381 1.00 44.56 183 GLY A CA 1
ATOM 1272 C C . GLY A 1 183 ? 82.774 35.055 -116.761 1.00 44.56 183 GLY A C 1
ATOM 1273 O O . GLY A 1 183 ? 82.053 34.095 -116.541 1.00 44.56 183 GLY A O 1
ATOM 1274 N N . ARG A 1 184 ? 84.090 35.068 -116.534 1.00 45.81 184 ARG A N 1
ATOM 1275 C CA . ARG A 1 184 ? 84.889 34.117 -115.736 1.00 45.81 184 ARG A CA 1
ATOM 1276 C C . ARG A 1 184 ? 84.110 33.753 -114.458 1.00 45.81 184 ARG A C 1
ATOM 1278 O O . ARG A 1 184 ? 83.594 34.653 -113.817 1.00 45.81 184 ARG A O 1
ATOM 1285 N N . GLY A 1 185 ? 83.923 32.497 -114.079 1.00 39.53 185 GLY A N 1
ATOM 1286 C CA . GLY A 1 185 ? 84.949 31.508 -113.766 1.00 39.53 185 GLY A CA 1
ATOM 1287 C C . GLY A 1 185 ? 84.768 31.105 -112.297 1.00 39.53 185 GLY A C 1
ATOM 1288 O O . GLY A 1 185 ? 84.399 31.940 -111.482 1.00 39.53 185 GLY A O 1
ATOM 1289 N N . GLY A 1 186 ? 85.041 29.842 -111.975 1.00 44.19 186 GLY A N 1
ATOM 1290 C CA . GLY A 1 186 ? 85.145 29.367 -110.592 1.00 44.19 186 GLY A CA 1
ATOM 1291 C C . GLY A 1 186 ? 84.006 28.445 -110.184 1.00 44.19 186 GLY A C 1
ATOM 1292 O O . GLY A 1 186 ? 82.892 28.880 -109.924 1.00 44.19 186 GLY A O 1
ATOM 1293 N N . GLY A 1 187 ? 84.303 27.148 -110.168 1.00 50.88 187 GLY A N 1
ATOM 1294 C CA . GLY A 1 187 ? 83.387 26.116 -109.724 1.00 50.88 187 GLY A CA 1
ATOM 1295 C C . GLY A 1 187 ? 83.198 26.118 -108.213 1.00 50.88 187 GLY A C 1
ATOM 1296 O O . GLY A 1 187 ? 84.165 26.101 -107.467 1.00 50.88 187 GLY A O 1
ATOM 1297 N N . GLU A 1 188 ? 81.945 26.026 -107.787 1.00 46.16 188 GLU A N 1
ATOM 1298 C CA . GLU A 1 188 ? 81.550 25.636 -106.431 1.00 46.16 188 GLU A CA 1
ATOM 1299 C C . GLU A 1 188 ? 80.313 24.727 -106.518 1.00 46.16 188 GLU A C 1
ATOM 1301 O O . GLU A 1 188 ? 79.290 24.930 -105.875 1.00 46.16 188 GLU A O 1
ATOM 1306 N N . GLY A 1 189 ? 80.385 23.693 -107.360 1.00 43.34 189 GLY A N 1
ATOM 1307 C CA . GLY A 1 189 ? 79.298 22.718 -107.525 1.00 43.34 189 GLY A CA 1
ATOM 1308 C C . GLY A 1 189 ? 79.130 21.739 -106.352 1.00 43.34 189 GLY A C 1
ATOM 1309 O O . GLY A 1 189 ? 78.192 20.951 -106.353 1.00 43.34 189 GLY A O 1
ATOM 1310 N N . GLY A 1 190 ? 80.020 21.766 -105.354 1.00 47.66 190 GLY A N 1
ATOM 1311 C CA . GLY A 1 190 ? 79.985 20.854 -104.202 1.00 47.66 190 GLY A CA 1
ATOM 1312 C C . GLY A 1 190 ? 79.377 21.444 -102.928 1.00 47.66 190 GLY A C 1
ATOM 1313 O O . GLY A 1 190 ? 78.992 20.696 -102.035 1.00 47.66 190 GLY A O 1
ATOM 1314 N N . VAL A 1 191 ? 79.256 22.771 -102.828 1.00 50.41 191 VAL A N 1
ATOM 1315 C CA . VAL A 1 191 ? 78.812 23.424 -101.585 1.00 50.41 191 VAL A CA 1
ATOM 1316 C C . VAL A 1 191 ? 77.290 23.388 -101.460 1.00 50.41 191 VAL A C 1
ATOM 1318 O O . VAL A 1 191 ? 76.785 23.229 -100.361 1.00 50.41 191 VAL A O 1
ATOM 1321 N N . GLY A 1 192 ? 76.536 23.416 -102.563 1.00 48.12 192 GLY A N 1
ATOM 1322 C CA . GLY A 1 192 ? 75.070 23.347 -102.514 1.00 48.12 192 GLY A CA 1
ATOM 1323 C C . GLY A 1 192 ? 74.542 22.047 -101.900 1.00 48.12 192 GLY A C 1
ATOM 1324 O O . GLY A 1 192 ? 73.678 22.090 -101.035 1.00 48.12 192 GLY A O 1
ATOM 1325 N N . VAL A 1 193 ? 75.099 20.890 -102.274 1.00 52.22 193 VAL A N 1
ATOM 1326 C CA . VAL A 1 193 ? 74.637 19.590 -101.750 1.00 52.22 193 VAL A CA 1
ATOM 1327 C C . VAL A 1 193 ? 75.108 19.369 -100.311 1.00 52.22 193 VAL A C 1
ATOM 1329 O O . VAL A 1 193 ? 74.352 18.849 -99.495 1.00 52.22 193 VAL A O 1
ATOM 1332 N N . VAL A 1 194 ? 76.317 19.827 -99.960 1.00 53.78 194 VAL A N 1
ATOM 1333 C CA . VAL A 1 194 ? 76.814 19.746 -98.577 1.00 53.78 194 VAL A CA 1
ATOM 1334 C C . VAL A 1 194 ? 76.083 20.741 -97.675 1.00 53.78 194 VAL A C 1
ATOM 1336 O O . VAL A 1 194 ? 75.706 20.374 -96.571 1.00 53.78 194 VAL A O 1
ATOM 1339 N N . VAL A 1 195 ? 75.798 21.965 -98.126 1.00 56.50 195 VAL A N 1
ATOM 1340 C CA . VAL A 1 195 ? 75.039 22.954 -97.344 1.00 56.50 195 VAL A CA 1
ATOM 1341 C C . VAL A 1 195 ? 73.581 22.536 -97.216 1.00 56.50 195 VAL A C 1
ATOM 1343 O O . VAL A 1 195 ? 73.053 22.599 -96.115 1.00 56.50 195 VAL A O 1
ATOM 1346 N N . VAL A 1 196 ? 72.936 22.033 -98.271 1.00 59.09 196 VAL A N 1
ATOM 1347 C CA . VAL A 1 196 ? 71.565 21.508 -98.161 1.00 59.09 196 VAL A CA 1
ATOM 1348 C C . VAL A 1 196 ? 71.536 20.267 -97.267 1.00 59.09 196 VAL A C 1
ATOM 1350 O O . VAL A 1 196 ? 70.686 20.191 -96.387 1.00 59.09 196 VAL A O 1
ATOM 1353 N N . GLY A 1 197 ? 72.500 19.349 -97.387 1.00 61.91 197 GLY A N 1
ATOM 1354 C CA . GLY A 1 197 ? 72.618 18.188 -96.501 1.00 61.91 197 GLY A CA 1
ATOM 1355 C C . GLY A 1 197 ? 72.846 18.575 -95.037 1.00 61.91 197 GLY A C 1
ATOM 1356 O O . GLY A 1 197 ? 72.152 18.081 -94.154 1.00 61.91 197 GLY A O 1
ATOM 1357 N N . VAL A 1 198 ? 73.756 19.513 -94.764 1.00 64.12 198 VAL A N 1
ATOM 1358 C CA . VAL A 1 198 ? 74.030 20.012 -93.407 1.00 64.12 198 VAL A CA 1
ATOM 1359 C C . VAL A 1 198 ? 72.830 20.778 -92.854 1.00 64.12 198 VAL A C 1
ATOM 1361 O O . VAL A 1 198 ? 72.483 20.583 -91.695 1.00 64.12 198 VAL A O 1
ATOM 1364 N N . VAL A 1 199 ? 72.147 21.600 -93.655 1.00 66.75 199 VAL A N 1
ATOM 1365 C CA . VAL A 1 199 ? 70.934 22.310 -93.222 1.00 66.75 199 VAL A CA 1
ATOM 1366 C C . VAL A 1 199 ? 69.817 21.317 -92.912 1.00 66.75 199 VAL A C 1
ATOM 1368 O O . VAL A 1 199 ? 69.187 21.449 -91.868 1.00 66.75 199 VAL A O 1
ATOM 1371 N N . VAL A 1 200 ? 69.616 20.287 -93.738 1.00 68.50 200 VAL A N 1
ATOM 1372 C CA . VAL A 1 200 ? 68.634 19.228 -93.466 1.00 68.50 200 VAL A CA 1
ATOM 1373 C C . VAL A 1 200 ? 68.992 18.492 -92.176 1.00 68.50 200 VAL A C 1
ATOM 1375 O O . VAL A 1 200 ? 68.147 18.406 -91.292 1.00 68.50 200 VAL A O 1
ATOM 1378 N N . VAL A 1 201 ? 70.247 18.073 -91.987 1.00 69.62 201 VAL A N 1
ATOM 1379 C CA . VAL A 1 201 ? 70.684 17.387 -90.757 1.00 69.62 201 VAL A CA 1
ATOM 1380 C C . VAL A 1 201 ? 70.533 18.283 -89.525 1.00 69.62 201 VAL A C 1
ATOM 1382 O O . VAL A 1 201 ? 70.042 17.825 -88.499 1.00 69.62 201 VAL A O 1
ATOM 1385 N N . VAL A 1 202 ? 70.894 19.567 -89.603 1.00 73.88 202 VAL A N 1
ATOM 1386 C CA . VAL A 1 202 ? 70.778 20.511 -88.477 1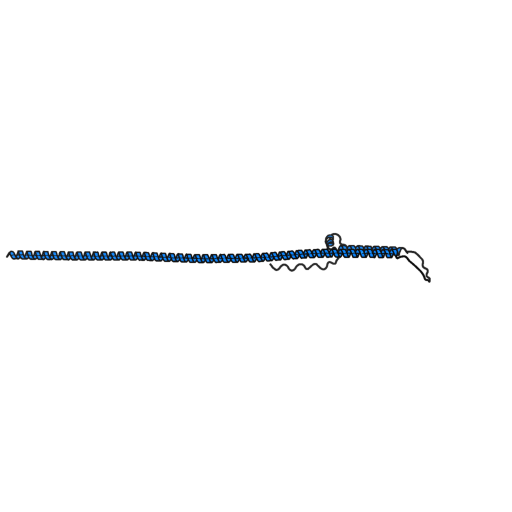.00 73.88 202 VAL A CA 1
ATOM 1387 C C . VAL A 1 202 ? 69.317 20.803 -88.140 1.00 73.88 202 VAL A C 1
ATOM 1389 O O . VAL A 1 202 ? 68.959 20.840 -86.961 1.00 73.88 202 VAL A O 1
ATOM 1392 N N . VAL A 1 203 ? 68.458 20.986 -89.146 1.00 73.25 203 VAL A N 1
ATOM 1393 C CA . VAL A 1 203 ? 67.015 21.186 -88.943 1.00 73.25 203 VAL A CA 1
ATOM 1394 C C . VAL A 1 203 ? 66.395 19.931 -88.339 1.00 73.25 203 VAL A C 1
ATOM 1396 O O . VAL A 1 203 ? 65.652 20.032 -87.368 1.00 73.25 203 VAL A O 1
ATOM 1399 N N . GLN A 1 204 ? 66.761 18.754 -88.836 1.00 73.88 204 GLN A N 1
ATOM 1400 C CA . GLN A 1 204 ? 66.252 17.468 -88.377 1.00 73.88 204 GLN A CA 1
ATOM 1401 C C . GLN A 1 204 ? 66.726 17.129 -86.956 1.00 73.88 204 GLN A C 1
ATOM 1403 O O . GLN A 1 204 ? 65.933 16.658 -86.143 1.00 73.88 204 GLN A O 1
ATOM 1408 N N . LEU A 1 205 ? 67.972 17.467 -86.603 1.00 74.75 205 LEU A N 1
ATOM 1409 C CA . LEU A 1 205 ? 68.494 17.335 -85.242 1.00 74.75 205 LEU A CA 1
ATOM 1410 C C . LEU A 1 205 ? 67.803 18.307 -84.274 1.00 74.75 205 LEU A C 1
ATOM 1412 O O . LEU A 1 205 ? 67.464 17.924 -83.156 1.00 74.75 205 LEU A O 1
ATOM 1416 N N . ARG A 1 206 ? 67.551 19.557 -84.697 1.00 76.56 206 ARG A N 1
ATOM 1417 C CA . ARG A 1 206 ? 66.781 20.528 -83.901 1.00 76.56 206 ARG A CA 1
ATOM 1418 C C . ARG A 1 206 ? 65.336 20.079 -83.699 1.00 76.56 206 ARG A C 1
ATOM 1420 O O . ARG A 1 206 ? 64.826 20.224 -82.594 1.00 76.56 206 ARG A O 1
ATOM 1427 N N . LEU A 1 207 ? 64.695 19.523 -84.726 1.00 76.00 207 LEU A N 1
ATOM 1428 C CA . LEU A 1 207 ? 63.331 18.999 -84.636 1.00 76.00 207 LEU A CA 1
ATOM 1429 C C . LEU A 1 207 ? 63.261 17.788 -83.699 1.00 76.00 207 LEU A C 1
ATOM 1431 O O . LEU A 1 207 ? 62.385 17.751 -82.842 1.00 76.00 207 LEU A O 1
ATOM 1435 N N . LEU A 1 208 ? 64.223 16.861 -83.780 1.00 76.69 208 LEU A N 1
ATOM 1436 C CA . LEU A 1 208 ? 64.346 15.740 -82.840 1.00 76.69 208 LEU A CA 1
ATOM 1437 C C . LEU A 1 208 ? 64.580 16.211 -81.400 1.00 76.69 208 LEU A C 1
ATOM 1439 O O . LEU A 1 208 ? 63.948 15.695 -80.482 1.00 76.69 208 LEU A O 1
ATOM 1443 N N . LEU A 1 209 ? 65.441 17.212 -81.189 1.00 75.06 209 LEU A N 1
ATOM 1444 C CA . LEU A 1 209 ? 65.687 17.795 -79.864 1.00 75.06 209 LEU A CA 1
ATOM 1445 C C . LEU A 1 209 ? 64.447 18.498 -79.294 1.00 75.06 209 LEU A C 1
ATOM 1447 O O . LEU A 1 209 ? 64.154 18.347 -78.108 1.00 75.06 209 LEU A O 1
ATOM 1451 N N . LEU A 1 210 ? 63.705 19.238 -80.123 1.00 73.06 210 LEU A N 1
ATOM 1452 C CA . LEU A 1 210 ? 62.444 19.868 -79.724 1.00 73.06 210 LEU A CA 1
ATOM 1453 C C . LEU A 1 210 ? 61.379 18.822 -79.394 1.00 73.06 210 LEU A C 1
ATOM 1455 O O . LEU A 1 210 ? 60.690 18.957 -78.386 1.00 73.06 210 LEU A O 1
ATOM 1459 N N . PHE A 1 211 ? 61.285 17.756 -80.189 1.00 73.06 211 PHE A N 1
ATOM 1460 C CA . PHE A 1 211 ? 60.349 16.665 -79.945 1.00 73.06 211 PHE A CA 1
ATOM 1461 C C . PHE A 1 211 ? 60.695 15.908 -78.656 1.00 73.06 211 PHE A C 1
ATOM 1463 O O . PHE A 1 211 ? 59.822 15.681 -77.824 1.00 73.06 211 PHE A O 1
ATOM 1470 N N . ALA A 1 212 ? 61.976 15.611 -78.419 1.00 71.62 212 ALA A N 1
ATOM 1471 C CA . ALA A 1 212 ? 62.438 15.015 -77.166 1.00 71.62 212 ALA A CA 1
ATOM 1472 C C . ALA A 1 212 ? 62.145 15.916 -75.950 1.00 71.62 212 ALA A C 1
ATOM 1474 O O . ALA A 1 212 ? 61.714 15.418 -74.911 1.00 71.62 212 ALA A O 1
ATOM 1475 N N . CYS A 1 213 ? 62.315 17.239 -76.076 1.00 67.06 213 CYS A N 1
ATOM 1476 C CA . CYS A 1 213 ? 61.927 18.193 -75.029 1.00 67.06 213 CYS A CA 1
ATOM 1477 C C . CYS A 1 213 ? 60.417 18.211 -74.770 1.00 67.06 213 CYS A C 1
ATOM 1479 O O . CYS A 1 213 ? 60.012 18.252 -73.609 1.00 67.06 213 CYS A O 1
ATOM 1481 N N . LEU A 1 214 ? 59.589 18.171 -75.818 1.00 69.38 214 LEU A N 1
ATOM 1482 C CA . LEU A 1 214 ? 58.130 18.139 -75.686 1.00 69.38 214 LEU A CA 1
ATOM 1483 C C . LEU A 1 214 ? 57.659 16.850 -75.004 1.00 69.38 214 LEU A C 1
ATOM 1485 O O . LEU A 1 214 ? 56.898 16.923 -74.041 1.00 69.38 214 LEU A O 1
ATOM 1489 N N . VAL A 1 215 ? 58.187 15.695 -75.422 1.00 67.62 215 VAL A N 1
ATOM 1490 C CA . VAL A 1 215 ? 57.885 14.394 -74.802 1.00 67.62 215 VAL A CA 1
ATOM 1491 C C . VAL A 1 215 ? 58.314 14.372 -73.329 1.00 67.62 215 VAL A C 1
ATOM 1493 O O . VAL A 1 215 ? 57.578 13.869 -72.483 1.00 67.62 215 VAL A O 1
ATOM 1496 N N . MET A 1 216 ? 59.461 14.971 -72.983 1.00 61.44 216 MET A N 1
ATOM 1497 C CA . MET A 1 216 ? 59.889 15.076 -71.582 1.00 61.44 216 MET A CA 1
ATOM 1498 C C . MET A 1 216 ? 59.066 16.078 -70.755 1.00 61.44 216 MET A C 1
ATOM 1500 O O . MET A 1 216 ? 58.855 15.834 -69.570 1.00 61.44 216 MET A O 1
ATOM 1504 N N . CYS A 1 217 ? 58.559 17.165 -71.347 1.00 58.22 217 CYS A N 1
ATOM 1505 C CA . CYS A 1 217 ? 57.697 18.130 -70.646 1.00 58.22 217 CYS A CA 1
ATOM 1506 C C . CYS A 1 217 ? 56.271 17.615 -70.405 1.00 58.22 217 CYS A C 1
ATOM 1508 O O . CYS A 1 217 ? 55.621 18.048 -69.455 1.00 58.22 217 CYS A O 1
ATOM 1510 N N . GLN A 1 218 ? 55.773 16.700 -71.241 1.00 57.91 218 GLN A N 1
ATOM 1511 C CA . GLN A 1 218 ? 54.419 16.154 -71.108 1.00 57.91 218 GLN A CA 1
ATOM 1512 C C . GLN A 1 218 ? 54.291 15.171 -69.928 1.00 57.91 218 GLN A C 1
ATOM 1514 O O . GLN A 1 218 ? 53.196 14.934 -69.425 1.00 57.91 218 GLN A O 1
ATOM 1519 N N . ASN A 1 219 ? 55.416 14.663 -69.415 1.00 54.91 219 ASN A N 1
ATOM 1520 C CA . ASN A 1 219 ? 55.481 13.825 -68.220 1.00 54.91 219 ASN A CA 1
ATOM 1521 C C . ASN A 1 219 ? 55.581 14.712 -66.958 1.00 54.91 219 ASN A C 1
ATOM 1523 O O . ASN A 1 219 ? 56.617 14.781 -66.291 1.00 54.91 219 ASN A O 1
ATOM 1527 N N . GLN A 1 220 ? 54.501 15.436 -66.640 1.00 55.56 220 GLN A N 1
ATOM 1528 C CA . GLN A 1 220 ? 54.476 16.453 -65.574 1.00 55.56 220 GLN A CA 1
ATOM 1529 C C . GLN A 1 220 ? 54.895 15.933 -64.182 1.00 55.56 220 GLN A C 1
ATOM 1531 O O . GLN A 1 220 ? 55.393 16.710 -63.367 1.00 55.56 220 GLN A O 1
ATOM 1536 N N . ALA A 1 221 ? 54.800 14.624 -63.926 1.00 55.72 221 ALA A N 1
ATOM 1537 C CA . ALA A 1 221 ? 55.244 14.017 -62.670 1.00 55.72 221 ALA A CA 1
ATOM 1538 C C . ALA A 1 221 ? 56.776 14.053 -62.457 1.00 55.72 221 ALA A C 1
ATOM 1540 O O . ALA A 1 221 ? 57.232 14.069 -61.316 1.00 55.72 221 ALA A O 1
ATOM 1541 N N . ILE A 1 222 ? 57.591 14.113 -63.522 1.00 55.25 222 ILE A N 1
ATOM 1542 C CA . ILE A 1 222 ? 59.065 14.136 -63.408 1.00 55.25 222 ILE A CA 1
ATOM 1543 C C . ILE A 1 222 ? 59.604 15.577 -63.336 1.00 55.25 222 ILE A C 1
ATOM 1545 O O . ILE A 1 222 ? 60.615 15.830 -62.675 1.00 55.25 222 ILE A O 1
ATOM 1549 N N . CYS A 1 223 ? 58.911 16.554 -63.934 1.00 51.56 223 CYS A N 1
ATOM 1550 C CA . CYS A 1 223 ? 59.313 17.964 -63.865 1.00 51.56 223 CYS A CA 1
ATOM 1551 C C . CYS A 1 223 ? 59.294 18.532 -62.436 1.00 51.56 223 CYS A C 1
ATOM 1553 O O . CYS A 1 223 ? 60.159 19.346 -62.118 1.00 51.56 223 CYS A O 1
ATOM 1555 N N . LEU A 1 224 ? 58.387 18.070 -61.567 1.00 54.50 224 LEU A N 1
ATOM 1556 C CA . LEU A 1 224 ? 58.333 18.483 -60.156 1.00 54.50 224 LEU A CA 1
ATOM 1557 C C . LEU A 1 224 ? 59.497 17.931 -59.311 1.00 54.50 224 LEU A C 1
ATOM 1559 O O . LEU A 1 224 ? 59.922 18.573 -58.352 1.00 54.50 224 LEU A O 1
ATOM 1563 N N . LEU A 1 225 ? 60.065 16.781 -59.689 1.00 53.16 225 LEU A N 1
ATOM 1564 C CA . LEU A 1 225 ? 61.224 16.181 -59.013 1.00 53.16 225 LEU A CA 1
ATOM 1565 C C . LEU A 1 225 ? 62.563 16.798 -59.460 1.00 53.16 225 LEU A C 1
ATOM 1567 O O . LEU A 1 225 ? 63.525 16.801 -58.695 1.00 53.16 225 LEU A O 1
ATOM 1571 N N . LEU A 1 226 ? 62.634 17.373 -60.668 1.00 49.91 226 LEU A N 1
ATOM 1572 C CA . LEU A 1 226 ? 63.859 17.964 -61.233 1.00 49.91 226 LEU A CA 1
ATOM 1573 C C . LEU A 1 226 ? 63.924 19.501 -61.183 1.00 49.91 226 LEU A C 1
ATOM 1575 O O . LEU A 1 226 ? 64.952 20.076 -61.555 1.00 49.91 226 LEU A O 1
ATOM 1579 N N . THR A 1 227 ? 62.903 20.186 -60.656 1.00 50.38 227 THR A N 1
ATOM 1580 C CA . THR A 1 227 ? 62.893 21.653 -60.466 1.00 50.38 227 THR A CA 1
ATOM 1581 C C . THR A 1 227 ? 63.986 22.196 -59.537 1.00 50.38 227 THR A C 1
ATOM 1583 O O . THR A 1 227 ? 64.211 23.404 -59.503 1.00 50.38 227 THR A O 1
ATOM 1586 N N . VAL A 1 228 ? 64.732 21.332 -58.842 1.00 53.94 228 VAL A N 1
ATOM 1587 C CA . VAL A 1 228 ? 65.910 21.736 -58.057 1.00 53.94 228 VAL A CA 1
ATOM 1588 C C . VAL A 1 228 ? 67.193 21.791 -58.911 1.00 53.94 228 VAL A C 1
ATOM 1590 O O . VAL A 1 228 ? 68.149 22.456 -58.521 1.00 53.94 228 VAL A O 1
ATOM 1593 N N . ALA A 1 229 ? 67.237 21.181 -60.106 1.00 51.50 229 ALA A N 1
ATOM 1594 C CA . ALA A 1 229 ? 68.510 20.940 -60.795 1.00 51.50 229 ALA A CA 1
ATOM 1595 C C . ALA A 1 229 ? 68.870 21.873 -61.972 1.00 51.50 229 ALA A C 1
ATOM 1597 O O . ALA A 1 229 ? 70.059 22.149 -62.120 1.00 51.50 229 ALA A O 1
ATOM 1598 N N . ARG A 1 230 ? 67.958 22.391 -62.822 1.00 50.34 230 ARG A N 1
ATOM 1599 C CA . ARG A 1 230 ? 68.354 23.294 -63.946 1.00 50.34 230 ARG A CA 1
ATOM 1600 C C . ARG A 1 230 ? 67.272 24.299 -64.370 1.00 50.34 230 ARG A C 1
ATOM 1602 O O . ARG A 1 230 ? 66.156 23.927 -64.703 1.00 50.34 230 ARG A O 1
ATOM 1609 N N . ARG A 1 231 ? 67.649 25.585 -64.434 1.00 49.12 231 ARG A N 1
ATOM 1610 C CA . ARG A 1 231 ? 66.786 26.769 -64.670 1.00 49.12 231 ARG A CA 1
ATOM 1611 C C . ARG A 1 231 ? 66.532 27.159 -66.142 1.00 49.12 231 ARG A C 1
ATOM 1613 O O . ARG A 1 231 ? 66.021 28.248 -66.379 1.00 49.12 231 ARG A O 1
ATOM 1620 N N . SER A 1 232 ? 66.877 26.342 -67.137 1.00 53.72 232 SER A N 1
ATOM 1621 C CA . SER A 1 232 ? 67.036 26.882 -68.505 1.00 53.72 232 SER A CA 1
ATOM 1622 C C . SER A 1 232 ? 65.948 26.547 -69.532 1.00 53.72 232 SER A C 1
ATOM 1624 O O . SER A 1 232 ? 65.958 27.172 -70.586 1.00 53.72 232 SER A O 1
ATOM 1626 N N . CYS A 1 233 ? 65.025 25.607 -69.287 1.00 51.25 233 CYS A N 1
ATOM 1627 C CA . CYS A 1 233 ? 64.145 25.115 -70.369 1.00 51.25 233 CYS A CA 1
ATOM 1628 C C . CYS A 1 233 ? 62.646 25.411 -70.228 1.00 51.25 233 CYS A C 1
ATOM 1630 O O . CYS A 1 233 ? 61.966 25.442 -71.247 1.00 51.25 233 CYS A O 1
ATOM 1632 N N . CYS A 1 234 ? 62.119 25.698 -69.035 1.00 48.47 234 CYS A N 1
ATOM 1633 C CA . CYS A 1 234 ? 60.678 25.912 -68.861 1.00 48.47 234 CYS A CA 1
ATOM 1634 C C . CYS A 1 234 ? 60.414 27.218 -68.119 1.00 48.47 234 CYS A C 1
ATOM 1636 O O . CYS A 1 234 ? 60.436 27.266 -66.893 1.00 48.47 234 CYS A O 1
ATOM 1638 N N . ARG A 1 235 ? 60.145 28.288 -68.869 1.00 47.53 235 ARG A N 1
ATOM 1639 C CA . ARG A 1 235 ? 59.560 29.517 -68.329 1.00 47.53 235 ARG A CA 1
ATOM 1640 C C . ARG A 1 235 ? 58.115 29.615 -68.834 1.00 47.53 235 ARG A C 1
ATOM 1642 O O . ARG A 1 235 ? 57.885 30.314 -69.815 1.00 47.53 235 ARG A O 1
ATOM 1649 N N . PRO A 1 236 ? 57.136 28.914 -68.233 1.00 47.03 236 PRO A N 1
ATOM 1650 C CA . PRO A 1 236 ? 55.758 29.333 -68.369 1.00 47.03 236 PRO A CA 1
ATOM 1651 C C . PRO A 1 236 ? 55.556 30.524 -67.429 1.00 47.03 236 PRO A C 1
ATOM 1653 O O . PRO A 1 236 ? 56.010 30.544 -66.283 1.00 47.03 236 PRO A O 1
ATOM 1656 N N . THR A 1 237 ? 54.929 31.560 -67.954 1.00 48.03 237 THR A N 1
ATOM 1657 C CA . THR A 1 237 ? 54.409 32.711 -67.223 1.00 48.03 237 THR A CA 1
ATOM 1658 C C . THR A 1 237 ? 53.540 32.252 -66.048 1.00 48.03 237 THR A C 1
ATOM 1660 O O . THR A 1 237 ? 52.386 31.879 -66.220 1.00 48.03 237 THR A O 1
ATOM 1663 N N . LEU A 1 238 ? 54.124 32.282 -64.849 1.00 49.19 238 LEU A N 1
ATOM 1664 C CA . LEU A 1 238 ? 53.452 32.232 -63.552 1.00 49.19 238 LEU A CA 1
ATOM 1665 C C . LEU A 1 238 ? 52.561 33.474 -63.389 1.00 49.19 238 LEU A C 1
ATOM 1667 O O . LEU A 1 238 ? 53.011 34.501 -62.889 1.00 49.19 238 LEU A O 1
ATOM 1671 N N . ALA A 1 239 ? 51.309 33.386 -63.827 1.00 48.31 239 ALA A N 1
ATOM 1672 C CA . ALA A 1 239 ? 50.216 34.264 -63.415 1.00 48.31 239 ALA A CA 1
ATOM 1673 C C . ALA A 1 239 ? 48.893 33.538 -63.721 1.00 48.31 239 ALA A C 1
ATOM 1675 O O . ALA A 1 239 ? 48.617 33.281 -64.886 1.00 48.31 239 ALA A O 1
ATOM 1676 N N . ALA A 1 240 ? 48.103 33.226 -62.685 1.00 48.59 240 ALA A N 1
ATOM 1677 C CA . ALA A 1 240 ? 46.945 32.310 -62.667 1.00 48.59 240 ALA A CA 1
ATOM 1678 C C . ALA A 1 240 ? 47.387 30.833 -62.671 1.00 48.59 240 ALA A C 1
ATOM 1680 O O . ALA A 1 240 ? 47.855 30.323 -63.671 1.00 48.59 240 ALA A O 1
ATOM 1681 N N . VAL A 1 241 ? 47.370 30.067 -61.581 1.00 44.00 241 VAL A N 1
ATOM 1682 C CA . VAL A 1 241 ? 46.248 29.814 -60.674 1.00 44.00 241 VAL A CA 1
ATOM 1683 C C . VAL A 1 241 ? 46.816 29.516 -59.279 1.00 44.00 241 VAL A C 1
ATOM 1685 O O . VAL A 1 241 ? 47.152 28.388 -58.945 1.00 44.00 241 VAL A O 1
ATOM 1688 N N . MET A 1 242 ? 46.951 30.544 -58.451 1.00 44.38 242 MET A N 1
ATOM 1689 C CA . MET A 1 242 ? 47.009 30.393 -56.998 1.00 44.38 242 MET A CA 1
ATOM 1690 C C . MET A 1 242 ? 46.066 31.444 -56.441 1.00 44.38 242 MET A C 1
ATOM 1692 O O . MET A 1 242 ? 46.450 32.604 -56.405 1.00 44.38 242 MET A O 1
ATOM 1696 N N . PHE A 1 243 ? 44.827 31.039 -56.144 1.00 44.59 243 PHE A N 1
ATOM 1697 C CA . PHE A 1 243 ? 43.955 31.534 -55.066 1.00 44.59 243 PHE A CA 1
ATOM 1698 C C . PHE A 1 243 ? 42.498 31.126 -55.341 1.00 44.59 243 PHE A C 1
ATOM 1700 O O . PHE A 1 243 ? 41.699 31.941 -55.785 1.00 44.59 243 PHE A O 1
ATOM 1707 N N . GLN A 1 244 ? 42.130 29.868 -55.066 1.00 43.09 244 GLN A N 1
ATOM 1708 C CA . GLN A 1 244 ? 40.741 29.560 -54.689 1.00 43.09 244 GLN A CA 1
ATOM 1709 C C . GLN A 1 244 ? 40.623 28.261 -53.879 1.00 43.09 244 GLN A C 1
ATOM 1711 O O . GLN A 1 244 ? 39.854 27.365 -54.197 1.00 43.09 244 GLN A O 1
ATOM 1716 N N . THR A 1 245 ? 41.384 28.170 -52.792 1.00 49.84 245 THR A N 1
ATOM 1717 C CA . THR A 1 245 ? 41.098 27.250 -51.684 1.00 49.84 245 THR A CA 1
ATOM 1718 C C . THR A 1 245 ? 41.322 28.030 -50.398 1.00 49.84 245 THR A C 1
ATOM 1720 O O . THR A 1 245 ? 42.474 28.240 -50.032 1.00 49.84 245 THR A O 1
ATOM 1723 N N . ASN A 1 246 ? 40.244 28.568 -49.813 1.00 49.59 246 ASN A N 1
ATOM 1724 C CA . ASN A 1 246 ? 40.046 28.799 -48.370 1.00 49.59 246 ASN A CA 1
ATOM 1725 C C . ASN A 1 246 ? 38.895 29.787 -48.134 1.00 49.59 246 ASN A C 1
ATOM 1727 O O . ASN A 1 246 ? 39.139 30.961 -47.867 1.00 49.59 246 ASN A O 1
ATOM 1731 N N . SER A 1 247 ? 37.647 29.312 -48.198 1.00 52.78 247 SER A N 1
ATOM 1732 C CA . SER A 1 247 ? 36.520 29.990 -47.535 1.00 52.78 247 SER A CA 1
ATOM 1733 C C . SER A 1 247 ? 35.226 29.173 -47.594 1.00 52.78 247 SER A C 1
ATOM 1735 O O . SER A 1 247 ? 34.276 29.588 -48.247 1.00 52.78 247 SER A O 1
ATOM 1737 N N . SER A 1 248 ? 35.164 28.029 -46.896 1.00 47.16 248 SER A N 1
ATOM 1738 C CA . SER A 1 248 ? 33.868 27.425 -46.511 1.00 47.16 248 SER A CA 1
ATOM 1739 C C . SER A 1 248 ? 33.966 26.202 -45.585 1.00 47.16 248 SER A C 1
ATOM 1741 O O . SER A 1 248 ? 33.237 25.240 -45.773 1.00 47.16 248 SER A O 1
ATOM 1743 N N . VAL A 1 249 ? 34.805 26.217 -44.542 1.00 49.66 249 VAL A N 1
ATOM 1744 C CA . VAL A 1 249 ? 34.596 25.322 -43.382 1.00 49.66 249 VAL A CA 1
ATOM 1745 C C . VAL A 1 249 ? 35.068 26.027 -42.113 1.00 49.66 249 VAL A C 1
ATOM 1747 O O . VAL A 1 249 ? 36.223 25.896 -41.732 1.00 49.66 249 VAL A O 1
ATOM 1750 N N . LEU A 1 250 ? 34.198 26.840 -41.512 1.00 48.16 250 LEU A N 1
ATOM 1751 C CA . LEU A 1 250 ? 34.208 27.199 -40.084 1.00 48.16 250 LEU A CA 1
ATOM 1752 C C . LEU A 1 250 ? 33.008 28.112 -39.816 1.00 48.16 250 LEU A C 1
ATOM 1754 O O . LEU A 1 250 ? 33.161 29.317 -39.718 1.00 48.16 250 LEU A O 1
ATOM 1758 N N . TYR A 1 251 ? 31.809 27.533 -39.798 1.00 43.91 251 TYR A N 1
ATOM 1759 C CA . TYR A 1 251 ? 30.631 28.027 -39.071 1.00 43.91 251 TYR A CA 1
ATOM 1760 C C . TYR A 1 251 ? 29.576 26.923 -39.150 1.00 43.91 251 TYR A C 1
ATOM 1762 O O . TYR A 1 251 ? 28.749 26.936 -40.050 1.00 43.91 251 TYR A O 1
ATOM 1770 N N . PHE A 1 252 ? 29.705 25.912 -38.292 1.00 40.53 252 PHE A N 1
ATOM 1771 C CA . PHE A 1 252 ? 28.612 25.148 -37.672 1.00 40.53 252 PHE A CA 1
ATOM 1772 C C . PHE A 1 252 ? 29.236 24.024 -36.837 1.00 40.53 252 PHE A C 1
ATOM 1774 O O . PHE A 1 252 ? 29.437 22.916 -37.325 1.00 40.53 252 PHE A O 1
ATOM 1781 N N . MET A 1 253 ? 29.624 24.375 -35.611 1.00 42.41 253 MET A N 1
ATOM 1782 C CA . MET A 1 253 ? 29.449 23.631 -34.355 1.00 42.41 253 MET A CA 1
ATOM 1783 C C . MET A 1 253 ? 30.182 24.375 -33.243 1.00 42.41 253 MET A C 1
ATOM 1785 O O . MET A 1 253 ? 31.364 24.724 -33.455 1.00 42.41 253 MET A O 1
#

Organism: Dreissena polymorpha (NCBI:txid45954)

Secondary structure (DSSP, 8-state):
-HHHHHHHHHHHHHHHHHHHHHHHHHHHHHHHHHHHHHHHHHHHHHHHHHHHHHHHHHHHHHHHHHHHHHHHHHHHHHHHHHHHHHHHHHHHHHHHHHHHHHHHHHHHHHHHHHHHHHHHHHHHHHHHHHHHHHHHHHHHHHHHHHHHHHHHHHHHHHHHHHHHHHHS--------------------TTHHHHHHHHHHHHHHHHHHHHHHHHHHHH-HHHHHHHTTT--SS------S------SSSSS--

Radius of gyration: 78.46 Å; chains: 1; bounding box: 146×44×235 Å

Foldseek 3Di:
DVVVVVVVVVVVVVVVVVVVVVVVVVVVVVVVVVVVVVVVVVVVVVVVVVVVVVVVVVVVVVVVVVVVVVVVVVVVVVVVVVVVVVVVVVVVVVVVVVVVVVVVVVVVVVVVVVVVVVVVVVVVVVVVVVVVVVVVVVVVVVVVVVLVVVVVVVVVVLVVVVCCVVVVPDDDDDDDDDDDDDDDDDDDPPCVVVVVVVVSVVVVVVVVVVSVVVVVVVPVVVCVVCVVPDDPDDDDDPDDDDDDPDDDPDPDD

pLDDT: mean 77.44, std 20.76, range [39.53, 97.75]

Sequence (253 aa):
MPYLLRTCIVVVVIVVVVVVVVVVVVVVVVVVVIVVAIEVVVVVVVVVVVVVVVVVEVVVVVVVVVVVVVVVVVVVVVVVVVVEVVVVVVVVVVVVVEVVVVAVEVVVVEVVVVVVVVVVVVAVVVVVVEVVVVVEVVVVVIVKEEAAVVVVVVVVVVVVVAVVVVVGGGGGGGGGRGGGGRGRGGGEGGVGVVVVGVVVVVVQLRLLLLFACLVMCQNQAICLLLTVARRSCCRPTLAAVMFQTNSSVLYFM